Protein AF-A0A8J4DTK4-F1 (afdb_monomer_lite)

Radius of gyration: 23.89 Å; chains: 1; bounding box: 75×40×82 Å

pLDDT: mean 81.64, std 23.95, range [25.62, 98.38]

Structure (mmCIF, N/CA/C/O backbone):
data_AF-A0A8J4DTK4-F1
#
_entry.id   AF-A0A8J4DTK4-F1
#
loop_
_atom_site.group_PDB
_atom_site.id
_atom_site.type_symbol
_atom_site.label_atom_id
_atom_site.label_alt_id
_atom_site.label_comp_id
_atom_site.label_asym_id
_atom_site.label_entity_id
_atom_site.label_seq_id
_atom_site.pdbx_PDB_ins_code
_atom_site.Cartn_x
_atom_site.Cartn_y
_atom_site.Cartn_z
_atom_site.occupancy
_atom_site.B_iso_or_equiv
_atom_site.auth_seq_id
_atom_site.auth_comp_id
_atom_site.auth_asym_id
_atom_site.auth_atom_id
_atom_site.pdbx_PDB_model_num
ATOM 1 N N . MET A 1 1 ? 15.261 1.510 53.220 1.00 35.78 1 MET A N 1
ATOM 2 C CA . MET A 1 1 ? 15.641 0.095 52.992 1.00 35.78 1 MET A CA 1
ATOM 3 C C . MET A 1 1 ? 14.837 -0.752 53.966 1.00 35.78 1 MET A C 1
ATOM 5 O O . MET A 1 1 ? 14.755 -0.297 55.102 1.00 35.78 1 MET A O 1
ATOM 9 N N . PRO A 1 2 ? 14.199 -1.874 53.572 1.00 30.70 2 PRO A N 1
ATOM 10 C CA . PRO A 1 2 ? 14.591 -2.837 52.531 1.00 30.70 2 PRO A CA 1
ATOM 11 C C . PRO A 1 2 ? 13.554 -3.075 51.403 1.00 30.70 2 PRO A C 1
ATOM 13 O O . PRO A 1 2 ? 12.411 -2.637 51.480 1.00 30.70 2 PRO A O 1
ATOM 16 N N . ASN A 1 3 ? 14.015 -3.773 50.356 1.00 31.83 3 ASN A N 1
ATOM 17 C CA . ASN A 1 3 ? 13.252 -4.388 49.257 1.00 31.83 3 ASN A CA 1
ATOM 18 C C . ASN A 1 3 ? 12.279 -5.475 49.750 1.00 31.83 3 ASN A C 1
ATOM 20 O O . ASN A 1 3 ? 12.594 -6.172 50.717 1.00 31.83 3 ASN A O 1
ATOM 24 N N . PRO A 1 4 ? 11.225 -5.756 48.962 1.00 32.12 4 PRO A N 1
ATOM 25 C CA . PRO A 1 4 ? 10.929 -7.142 48.624 1.00 32.12 4 PRO A CA 1
ATOM 26 C C . PRO A 1 4 ? 10.816 -7.374 47.112 1.00 32.12 4 PRO A C 1
ATOM 28 O O . PRO A 1 4 ? 10.044 -6.757 46.382 1.00 32.12 4 PRO A O 1
ATOM 31 N N . SER A 1 5 ? 11.638 -8.325 46.701 1.00 33.09 5 SER A N 1
ATOM 32 C CA . SER A 1 5 ? 11.728 -9.032 45.437 1.00 33.09 5 SER A CA 1
ATOM 33 C C . SER A 1 5 ? 10.392 -9.653 45.025 1.00 33.09 5 SER A C 1
ATOM 35 O O . SER A 1 5 ?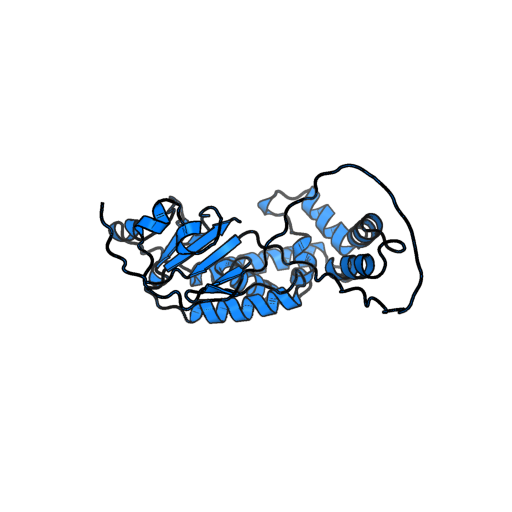 9.788 -10.404 45.787 1.00 33.09 5 SER A O 1
ATOM 37 N N . GLY A 1 6 ? 9.988 -9.412 43.782 1.00 25.62 6 GLY A N 1
ATOM 38 C CA . GLY A 1 6 ? 8.869 -10.086 43.131 1.00 25.62 6 GLY A CA 1
ATOM 39 C C . GLY A 1 6 ? 9.082 -10.076 41.626 1.00 25.62 6 GLY A C 1
ATOM 40 O O . GLY A 1 6 ? 8.605 -9.186 40.933 1.00 25.62 6 GLY A O 1
ATOM 41 N N . THR A 1 7 ? 9.869 -11.028 41.137 1.00 30.02 7 THR A N 1
ATOM 42 C CA . THR A 1 7 ? 10.144 -11.248 39.714 1.00 30.02 7 THR A CA 1
ATOM 43 C C . THR A 1 7 ? 8.938 -11.914 39.045 1.00 30.02 7 THR A C 1
ATOM 45 O O . THR A 1 7 ? 8.552 -12.997 39.487 1.00 30.02 7 THR A O 1
ATOM 48 N N . PRO A 1 8 ? 8.393 -11.388 37.935 1.00 27.25 8 PRO A N 1
ATOM 49 C CA . PRO A 1 8 ? 7.684 -12.203 36.965 1.00 27.25 8 PRO A CA 1
ATOM 50 C C . PRO A 1 8 ? 8.648 -12.616 35.847 1.00 27.25 8 PRO A C 1
ATOM 52 O O . PRO A 1 8 ? 9.291 -11.794 35.196 1.00 27.25 8 PRO A O 1
ATOM 55 N N . LEU A 1 9 ? 8.756 -13.930 35.665 1.00 26.03 9 LEU A N 1
ATOM 56 C CA . LEU A 1 9 ? 9.525 -14.619 34.635 1.00 26.03 9 LEU A CA 1
ATOM 57 C C . LEU A 1 9 ? 9.140 -14.127 33.229 1.00 26.03 9 LEU A C 1
ATOM 59 O O . LEU A 1 9 ? 8.007 -14.318 32.788 1.00 26.03 9 LEU A O 1
ATOM 63 N N . SER A 1 10 ? 10.097 -13.548 32.497 1.00 28.34 10 SER A N 1
ATOM 64 C CA . SER A 1 10 ? 9.950 -13.307 31.061 1.00 28.34 10 SER A CA 1
ATOM 65 C C . SER A 1 10 ? 9.976 -14.646 30.325 1.00 28.34 10 SER A C 1
ATOM 67 O O . SER A 1 10 ? 10.994 -15.343 30.343 1.00 28.34 10 SER A O 1
ATOM 69 N N . ARG A 1 11 ? 8.882 -15.003 29.649 1.00 31.00 11 ARG A N 1
ATOM 70 C CA . ARG A 1 11 ? 8.811 -16.196 28.796 1.00 31.00 11 ARG A CA 1
ATOM 71 C C . ARG A 1 11 ? 8.735 -15.854 27.312 1.00 31.00 11 ARG A C 1
ATOM 73 O O . ARG A 1 11 ? 7.973 -16.488 26.611 1.00 31.00 11 ARG A O 1
ATOM 80 N N . PHE A 1 12 ? 9.531 -14.910 26.818 1.00 30.89 12 PHE A N 1
ATOM 81 C CA . PHE A 1 12 ? 9.773 -14.776 25.376 1.00 30.89 12 PHE A CA 1
ATOM 82 C C . PHE A 1 12 ? 11.207 -14.313 25.139 1.00 30.89 12 PHE A C 1
ATOM 84 O O . PHE A 1 12 ? 11.503 -13.138 24.955 1.00 30.89 12 PHE A O 1
ATOM 91 N N . GLY A 1 13 ? 12.125 -15.276 25.196 1.00 26.33 13 GLY A N 1
ATOM 92 C CA . GLY A 1 13 ? 13.464 -15.116 24.658 1.00 26.33 13 GLY A CA 1
ATOM 93 C C . GLY A 1 13 ? 13.440 -15.389 23.160 1.00 26.33 13 GLY A C 1
ATOM 94 O O . GLY A 1 13 ? 13.388 -16.545 22.752 1.00 26.33 13 GLY A O 1
ATOM 95 N N . ARG A 1 14 ? 13.528 -14.337 22.346 1.00 26.36 14 ARG A N 1
ATOM 96 C CA . ARG A 1 14 ? 14.220 -14.381 21.053 1.00 26.36 14 ARG A CA 1
ATOM 97 C C . ARG A 1 14 ? 14.626 -12.967 20.656 1.00 26.36 14 ARG A C 1
ATOM 99 O O . ARG A 1 14 ? 13.820 -12.047 20.678 1.00 26.36 14 ARG A O 1
ATOM 106 N N . ARG A 1 15 ? 15.922 -12.821 20.378 1.00 25.88 15 ARG A N 1
ATOM 107 C CA . ARG A 1 15 ? 16.581 -11.568 20.014 1.00 25.88 15 ARG A CA 1
ATOM 108 C C . ARG A 1 15 ? 16.015 -11.064 18.688 1.00 25.88 15 ARG A C 1
ATOM 110 O O . ARG A 1 15 ? 16.022 -11.801 17.704 1.00 25.88 15 ARG A O 1
ATOM 117 N N . VAL A 1 16 ? 15.556 -9.817 18.692 1.00 27.92 16 VAL A N 1
ATOM 118 C CA . VAL A 1 16 ? 15.418 -8.992 17.491 1.00 27.92 16 VAL A CA 1
ATOM 119 C C . VAL A 1 16 ? 16.815 -8.853 16.884 1.00 27.92 16 VAL A C 1
ATOM 121 O O . VAL A 1 16 ? 17.787 -8.677 17.618 1.00 27.92 16 VAL A O 1
ATOM 124 N N . ALA A 1 17 ? 16.932 -9.011 15.566 1.00 28.92 17 ALA A N 1
ATOM 125 C CA . ALA A 1 17 ? 18.174 -8.725 14.865 1.00 28.92 17 ALA A CA 1
ATOM 126 C C . ALA A 1 17 ? 18.469 -7.225 15.004 1.00 28.92 17 ALA A C 1
ATOM 128 O O . ALA A 1 17 ? 17.704 -6.395 14.512 1.00 28.92 17 ALA A O 1
ATOM 129 N N . ASP A 1 18 ? 19.543 -6.904 15.721 1.00 29.47 18 ASP A N 1
ATOM 130 C CA . ASP A 1 18 ? 20.026 -5.543 15.917 1.00 29.47 18 ASP A CA 1
ATOM 131 C C . ASP A 1 18 ? 20.300 -4.875 14.562 1.00 29.47 18 ASP A C 1
ATOM 133 O O . ASP A 1 18 ? 21.092 -5.355 13.748 1.00 29.47 18 ASP A O 1
ATOM 137 N N . LEU A 1 19 ? 19.653 -3.732 14.340 1.00 31.44 19 LEU A N 1
ATOM 138 C CA . LEU A 1 19 ? 20.048 -2.766 13.323 1.00 31.44 19 LEU A CA 1
ATOM 139 C C . LEU A 1 19 ? 21.403 -2.181 13.748 1.00 31.44 19 LEU A C 1
ATOM 141 O O . LEU A 1 19 ? 21.487 -1.425 14.716 1.00 31.44 19 LEU A O 1
ATOM 145 N N . LEU A 1 20 ? 22.473 -2.570 13.054 1.00 36.22 20 LEU A N 1
ATOM 146 C CA . LEU A 1 20 ? 23.829 -2.101 13.343 1.00 36.22 20 LEU A CA 1
ATOM 147 C C . LEU A 1 20 ? 23.972 -0.580 13.110 1.00 36.22 20 LEU A C 1
ATOM 149 O O . LEU A 1 20 ? 23.477 -0.066 12.103 1.00 36.22 20 LEU A O 1
ATOM 153 N N . PRO A 1 21 ? 24.689 0.147 13.991 1.00 33.31 21 PRO A N 1
ATOM 154 C CA . PRO A 1 21 ? 24.994 1.561 13.807 1.00 33.31 21 PRO A CA 1
ATOM 155 C C . PRO A 1 21 ? 26.177 1.812 12.850 1.00 33.31 21 PRO A C 1
ATOM 157 O O . PRO A 1 21 ? 27.087 0.999 12.692 1.00 33.31 21 PRO A O 1
ATOM 160 N N . LEU A 1 22 ? 26.135 2.999 12.238 1.00 31.20 22 LEU A N 1
ATOM 161 C CA . LEU A 1 22 ? 27.079 3.605 11.287 1.00 31.20 22 LEU A CA 1
ATOM 162 C C . LEU A 1 22 ? 28.550 3.612 11.790 1.00 31.20 22 LEU A C 1
ATOM 164 O O . LEU A 1 22 ? 28.770 3.923 12.962 1.00 31.20 22 LEU A O 1
ATOM 168 N N . PRO A 1 23 ? 29.573 3.370 10.940 1.00 33.22 23 PRO A N 1
ATOM 169 C CA . PRO A 1 23 ? 30.965 3.333 11.389 1.00 33.22 23 PRO A CA 1
ATOM 170 C C . PRO A 1 23 ? 31.620 4.723 11.450 1.00 33.22 23 PRO A C 1
ATOM 172 O O . PRO A 1 23 ? 31.656 5.472 10.470 1.00 33.22 23 PRO A O 1
ATOM 175 N N . THR A 1 24 ? 32.232 5.025 12.593 1.00 30.41 24 THR A N 1
ATOM 176 C CA . THR A 1 24 ? 33.114 6.181 12.809 1.00 30.41 24 THR A CA 1
ATOM 177 C C . THR A 1 24 ? 34.565 5.809 12.450 1.00 30.41 24 THR A C 1
ATOM 179 O O . THR A 1 24 ? 35.118 4.858 12.996 1.00 30.41 24 THR A O 1
ATOM 182 N N . ARG A 1 25 ? 35.202 6.569 11.543 1.00 30.14 25 ARG A N 1
ATOM 183 C CA . ARG A 1 25 ? 36.674 6.624 11.315 1.00 30.14 25 ARG A CA 1
ATOM 184 C C . ARG A 1 25 ? 37.364 7.094 12.611 1.00 30.14 25 ARG A C 1
ATOM 186 O O . ARG A 1 25 ? 36.817 7.973 13.265 1.00 30.14 25 ARG A O 1
ATOM 193 N N . THR A 1 26 ? 38.526 6.626 13.086 1.00 30.98 26 THR A N 1
ATOM 194 C CA . THR A 1 26 ? 39.923 6.505 12.562 1.00 30.98 26 THR A CA 1
ATOM 195 C C . THR A 1 26 ? 40.798 6.013 13.767 1.00 30.98 26 THR A C 1
ATOM 197 O O . THR A 1 26 ? 40.234 5.972 14.860 1.00 30.98 26 THR A O 1
ATOM 200 N N . PRO A 1 27 ? 42.144 5.802 13.736 1.00 35.81 27 PRO A N 1
ATOM 201 C CA . PRO A 1 27 ? 43.119 5.507 12.678 1.00 35.81 27 PRO A CA 1
ATOM 202 C C . PRO A 1 27 ? 44.009 4.252 12.967 1.00 35.81 27 PRO A C 1
ATOM 204 O O . PRO A 1 27 ? 43.828 3.518 13.930 1.00 35.81 27 PRO A O 1
ATOM 207 N N . VAL A 1 28 ? 44.971 4.047 12.062 1.00 32.19 28 VAL A N 1
ATOM 208 C CA . VAL A 1 28 ? 45.947 2.958 11.846 1.00 32.19 28 VAL A CA 1
ATOM 209 C C . VAL A 1 28 ? 46.932 2.693 13.002 1.00 32.19 28 VAL A C 1
ATOM 211 O O . VAL A 1 28 ? 47.495 3.641 13.541 1.00 32.19 28 VAL A O 1
ATOM 214 N N . SER A 1 29 ? 47.261 1.414 13.254 1.00 28.53 29 SER A N 1
ATOM 215 C CA . SER A 1 29 ? 48.647 0.970 13.512 1.00 28.53 29 SER A CA 1
ATOM 216 C C . SER A 1 29 ? 48.849 -0.540 13.293 1.00 28.53 29 SER A C 1
ATOM 218 O O . SER A 1 29 ? 47.956 -1.345 13.532 1.00 28.53 29 SER A O 1
ATOM 220 N N . GLN A 1 30 ? 50.026 -0.874 12.763 1.00 31.97 30 GLN A N 1
ATOM 221 C CA . GLN A 1 30 ? 50.454 -2.130 12.133 1.00 31.97 30 GLN A CA 1
ATOM 222 C C . GLN A 1 30 ? 50.980 -3.177 13.131 1.00 31.97 30 GLN A C 1
ATOM 224 O O . GLN A 1 30 ? 51.592 -2.807 14.128 1.00 31.97 30 GLN A O 1
ATOM 229 N N . THR A 1 31 ? 50.889 -4.473 12.800 1.00 29.34 31 THR A N 1
ATOM 230 C CA . THR A 1 31 ? 52.043 -5.408 12.723 1.00 29.34 31 THR A CA 1
ATOM 231 C C . THR A 1 31 ? 51.627 -6.753 12.101 1.00 29.34 31 THR A C 1
ATOM 233 O O . THR A 1 31 ? 50.454 -7.107 12.092 1.00 29.34 31 THR A O 1
ATOM 236 N N . ALA A 1 32 ? 52.600 -7.427 11.486 1.00 30.95 32 ALA A N 1
ATOM 237 C CA . ALA A 1 32 ? 52.472 -8.465 10.461 1.00 30.95 32 ALA A CA 1
ATOM 238 C C . ALA A 1 32 ? 52.643 -9.918 10.969 1.00 30.95 32 ALA A C 1
ATOM 240 O O . ALA A 1 32 ? 53.030 -10.120 12.121 1.00 30.95 32 ALA A O 1
ATOM 241 N N . SER A 1 33 ? 52.538 -10.867 10.014 1.00 30.89 33 SER A N 1
ATOM 242 C CA . SER A 1 33 ? 52.887 -12.318 10.026 1.00 30.89 33 SER A CA 1
ATOM 243 C C . SER A 1 33 ? 51.689 -13.238 10.354 1.00 30.89 33 SER A C 1
ATOM 245 O O . SER A 1 33 ? 50.956 -12.938 11.283 1.00 30.89 33 SER A O 1
ATOM 247 N N . ASP A 1 34 ? 51.387 -14.371 9.708 1.00 28.41 34 ASP A N 1
ATOM 248 C CA . ASP A 1 34 ? 51.945 -15.133 8.581 1.00 28.41 34 ASP A CA 1
ATOM 249 C C . ASP A 1 34 ? 50.921 -16.243 8.183 1.00 28.41 34 ASP A C 1
ATOM 251 O O . ASP A 1 34 ? 50.117 -16.657 9.014 1.00 28.41 34 ASP A O 1
ATOM 255 N N . VAL A 1 35 ? 50.972 -16.677 6.918 1.00 31.94 35 VAL A N 1
ATOM 256 C CA . VAL A 1 35 ? 50.518 -17.926 6.240 1.00 31.94 35 VAL A CA 1
ATOM 257 C C . VAL A 1 35 ? 49.400 -18.834 6.821 1.00 31.94 35 VAL A C 1
ATOM 259 O O . VAL A 1 35 ? 49.538 -19.434 7.882 1.00 31.94 35 VAL A O 1
ATOM 262 N N . GLY A 1 36 ? 48.411 -19.158 5.961 1.00 26.14 36 GLY A N 1
ATOM 263 C CA . GLY A 1 36 ? 47.876 -20.530 5.842 1.00 26.14 36 GLY A CA 1
ATOM 264 C C . GLY A 1 36 ? 46.365 -20.700 5.605 1.00 26.14 36 GLY A C 1
ATOM 265 O O . GLY A 1 36 ? 45.587 -20.617 6.541 1.00 26.14 36 GLY A O 1
ATOM 266 N N . THR A 1 37 ? 45.997 -21.090 4.376 1.00 27.95 37 THR A N 1
ATOM 267 C CA . THR A 1 37 ? 44.879 -22.006 4.040 1.00 27.95 37 THR A CA 1
ATOM 268 C C . THR A 1 37 ? 43.450 -21.598 4.436 1.00 27.95 37 THR A C 1
ATOM 270 O O . THR A 1 37 ? 43.041 -21.729 5.581 1.00 27.95 37 THR A O 1
ATOM 273 N N . THR A 1 38 ? 42.617 -21.226 3.460 1.00 31.42 38 THR A N 1
ATOM 274 C CA . THR A 1 38 ? 41.540 -22.054 2.863 1.00 31.42 38 THR A CA 1
ATOM 275 C C . THR A 1 38 ? 40.738 -21.131 1.942 1.00 31.42 38 THR A C 1
ATOM 277 O O . THR A 1 38 ? 40.155 -20.154 2.401 1.00 31.42 38 THR A O 1
ATOM 280 N N . ASP A 1 39 ? 40.734 -21.422 0.642 1.00 32.50 39 ASP A N 1
ATOM 281 C CA . ASP A 1 39 ? 39.921 -20.736 -0.367 1.00 32.50 39 ASP A CA 1
ATOM 282 C C . ASP A 1 39 ? 38.445 -21.129 -0.162 1.00 32.50 39 ASP A C 1
ATOM 284 O O . ASP A 1 39 ? 37.894 -22.010 -0.828 1.00 32.50 39 ASP A O 1
ATOM 288 N N . SER A 1 40 ? 37.826 -20.543 0.866 1.00 32.50 40 SER A N 1
ATOM 289 C CA . SER A 1 40 ? 36.378 -20.510 1.017 1.00 32.50 40 SER A CA 1
ATOM 290 C C . SER A 1 40 ? 35.858 -19.587 -0.066 1.00 32.50 40 SER A C 1
ATOM 292 O O . SER A 1 40 ? 35.973 -18.369 0.031 1.00 32.50 40 SER A O 1
ATOM 294 N N . ARG A 1 41 ? 35.286 -20.189 -1.109 1.00 35.19 41 ARG A N 1
ATOM 295 C CA . ARG A 1 41 ? 34.393 -19.495 -2.030 1.00 35.19 41 ARG A CA 1
ATOM 296 C C . ARG A 1 41 ? 33.294 -18.843 -1.199 1.00 35.19 41 ARG A C 1
ATOM 298 O O . ARG A 1 41 ? 32.316 -19.504 -0.851 1.00 35.19 41 ARG A O 1
ATOM 305 N N . ASP A 1 42 ? 33.475 -17.564 -0.893 1.00 32.28 42 ASP A N 1
ATOM 306 C CA . ASP A 1 42 ? 32.396 -16.662 -0.535 1.00 32.28 42 ASP A CA 1
ATOM 307 C C . ASP A 1 42 ? 31.420 -16.705 -1.706 1.00 32.28 42 ASP A C 1
ATOM 309 O O . ASP A 1 42 ? 31.611 -16.083 -2.752 1.00 32.28 42 ASP A O 1
ATOM 313 N N . VAL A 1 43 ? 30.389 -17.534 -1.562 1.00 37.62 43 VAL A N 1
ATOM 314 C CA . VAL A 1 43 ? 29.171 -17.359 -2.334 1.00 37.62 43 VAL A CA 1
ATOM 315 C C . VAL A 1 43 ? 28.705 -15.962 -1.946 1.00 37.62 43 VAL A C 1
ATOM 317 O O . VAL A 1 43 ? 28.428 -15.759 -0.761 1.00 37.62 43 VAL A O 1
ATOM 320 N N . PRO A 1 44 ? 28.658 -14.986 -2.870 1.00 38.50 44 PRO A N 1
ATOM 321 C CA . PRO A 1 44 ? 28.115 -13.690 -2.528 1.00 38.50 44 PRO A CA 1
ATOM 322 C C . PRO A 1 44 ? 26.690 -13.948 -2.051 1.00 38.50 44 PRO A C 1
ATOM 324 O O . PRO A 1 44 ? 25.847 -14.435 -2.810 1.00 38.50 44 PRO A O 1
ATOM 327 N N . VAL A 1 45 ? 26.450 -13.702 -0.763 1.00 40.22 45 VAL A N 1
ATOM 328 C CA . VAL A 1 45 ? 25.100 -13.612 -0.227 1.00 40.22 45 VAL A CA 1
ATOM 329 C C . VAL A 1 45 ? 24.445 -12.546 -1.085 1.00 40.22 45 VAL A C 1
ATOM 331 O O . VAL A 1 45 ? 24.860 -11.390 -1.078 1.00 40.22 45 VAL A O 1
ATOM 334 N N . VAL A 1 46 ? 23.511 -12.969 -1.934 1.00 44.22 46 VAL A N 1
ATOM 335 C CA . VAL A 1 46 ? 22.702 -12.042 -2.711 1.00 44.22 46 VAL A CA 1
ATOM 336 C C . VAL A 1 46 ? 21.961 -11.224 -1.670 1.00 44.22 46 VAL A C 1
ATOM 338 O O . VAL A 1 46 ? 21.036 -11.742 -1.046 1.00 44.22 46 VAL A O 1
ATOM 341 N N . ASP A 1 47 ? 22.410 -9.990 -1.442 1.00 47.81 47 ASP A N 1
ATOM 342 C CA . ASP A 1 47 ? 21.689 -9.026 -0.625 1.00 47.81 47 ASP A CA 1
ATOM 343 C C . ASP A 1 47 ? 20.287 -8.919 -1.218 1.00 47.81 47 ASP A C 1
ATOM 345 O O . ASP A 1 47 ? 20.065 -8.406 -2.321 1.00 47.81 47 ASP A O 1
ATOM 349 N N . ILE A 1 48 ? 19.341 -9.531 -0.512 1.00 54.59 48 ILE A N 1
ATOM 350 C CA . ILE A 1 48 ? 17.930 -9.513 -0.853 1.00 54.59 48 ILE A CA 1
ATOM 351 C C . ILE A 1 48 ? 17.540 -8.037 -0.845 1.00 54.59 48 ILE A C 1
ATOM 353 O O . ILE A 1 48 ? 17.862 -7.326 0.104 1.00 54.59 48 ILE A O 1
ATOM 357 N N . ILE A 1 49 ? 16.887 -7.562 -1.908 1.00 64.75 49 ILE A N 1
ATOM 358 C CA . ILE A 1 49 ? 16.421 -6.174 -1.999 1.00 64.75 49 ILE A CA 1
ATOM 359 C C . ILE A 1 49 ? 15.495 -5.927 -0.805 1.00 64.75 49 ILE A C 1
ATOM 361 O O . ILE A 1 49 ? 14.342 -6.349 -0.847 1.00 64.75 49 ILE A O 1
ATOM 365 N N . THR A 1 50 ? 16.000 -5.297 0.257 1.00 76.12 50 THR A N 1
ATOM 366 C CA . THR A 1 50 ? 15.272 -5.105 1.514 1.00 76.12 50 THR A CA 1
ATOM 367 C C . THR A 1 50 ? 13.918 -4.454 1.236 1.00 76.12 50 THR A C 1
ATOM 369 O O . THR A 1 50 ? 13.865 -3.486 0.474 1.00 76.12 50 THR A O 1
ATOM 372 N N . PRO A 1 51 ? 12.818 -4.960 1.817 1.00 84.19 51 PRO A N 1
ATOM 373 C CA . PRO A 1 51 ? 11.503 -4.378 1.605 1.00 84.19 51 PRO A CA 1
ATOM 374 C C . PRO A 1 51 ? 11.458 -2.939 2.125 1.00 84.19 51 PRO A C 1
ATOM 376 O O . PRO A 1 51 ? 11.825 -2.656 3.268 1.00 84.19 51 PRO A O 1
ATOM 379 N N . THR A 1 52 ? 10.949 -2.022 1.309 1.00 86.94 52 THR A N 1
ATOM 380 C CA . THR A 1 52 ? 10.713 -0.645 1.740 1.00 86.94 52 THR A CA 1
ATOM 381 C C . THR A 1 52 ? 9.415 -0.581 2.548 1.00 86.94 52 THR A C 1
ATOM 383 O O . THR A 1 52 ? 8.324 -0.569 1.975 1.00 86.94 52 THR A O 1
ATOM 386 N N . ILE A 1 53 ? 9.525 -0.505 3.878 1.00 90.75 53 ILE A N 1
ATOM 387 C CA . ILE A 1 53 ? 8.384 -0.368 4.797 1.00 90.75 53 ILE A CA 1
ATOM 388 C C . ILE A 1 53 ? 8.302 1.085 5.274 1.00 90.75 53 ILE A C 1
ATOM 390 O O . ILE A 1 53 ? 9.153 1.535 6.036 1.00 90.75 53 ILE A O 1
ATOM 394 N N . ARG A 1 54 ? 7.283 1.830 4.830 1.00 92.81 54 ARG A N 1
ATOM 395 C CA . ARG A 1 54 ? 7.044 3.221 5.261 1.00 92.81 54 ARG A CA 1
ATOM 396 C C . ARG A 1 54 ? 5.888 3.316 6.235 1.00 92.81 54 ARG A C 1
ATOM 398 O O . ARG A 1 54 ? 5.927 4.115 7.166 1.00 92.81 54 ARG A O 1
ATOM 405 N N . THR A 1 55 ? 4.850 2.518 6.010 1.00 94.81 55 THR A N 1
ATOM 406 C CA . THR A 1 55 ? 3.677 2.459 6.873 1.00 94.81 55 THR A CA 1
ATOM 407 C C . THR A 1 55 ? 3.437 1.031 7.333 1.00 94.81 55 THR A C 1
ATOM 409 O O . THR A 1 55 ? 3.295 0.122 6.515 1.00 94.81 55 THR A O 1
ATOM 412 N N . MET A 1 56 ? 3.310 0.862 8.645 1.00 95.75 56 MET A N 1
ATOM 413 C CA . MET A 1 56 ? 2.970 -0.408 9.275 1.00 95.75 56 MET A CA 1
ATOM 414 C C . MET A 1 56 ? 1.580 -0.321 9.905 1.00 95.75 56 MET A C 1
ATOM 416 O O . MET A 1 56 ? 1.240 0.671 10.556 1.00 95.75 56 MET A O 1
ATOM 420 N N . VAL A 1 57 ? 0.772 -1.359 9.699 1.00 96.88 57 VAL A N 1
ATOM 421 C CA . VAL A 1 57 ? -0.482 -1.577 10.425 1.00 96.88 57 VAL A CA 1
ATOM 422 C C . VAL A 1 57 ? -0.208 -2.501 11.600 1.00 96.88 57 VAL A C 1
ATOM 424 O O . VAL A 1 57 ? 0.464 -3.507 11.447 1.00 96.88 57 VAL A O 1
ATOM 427 N N . ILE A 1 58 ? -0.727 -2.173 12.774 1.00 95.44 58 ILE A N 1
ATOM 428 C CA . ILE A 1 58 ? -0.518 -2.939 13.998 1.00 95.44 58 ILE A CA 1
ATOM 429 C C . ILE A 1 58 ? -1.872 -3.397 14.523 1.00 95.44 58 ILE A C 1
ATOM 431 O O . ILE A 1 58 ? -2.745 -2.564 14.785 1.00 95.44 58 ILE A O 1
ATOM 435 N N . ALA A 1 59 ? -2.037 -4.704 14.699 1.00 95.50 59 ALA A N 1
ATOM 436 C CA . ALA A 1 59 ? -3.080 -5.263 15.541 1.00 95.50 59 ALA A CA 1
ATOM 437 C C . ALA A 1 59 ? -2.636 -5.143 16.997 1.00 95.50 59 ALA A C 1
ATOM 439 O O . ALA A 1 59 ? -1.630 -5.704 17.414 1.00 95.50 59 ALA A O 1
ATOM 440 N N . VAL A 1 60 ? -3.362 -4.338 17.763 1.00 92.12 60 VAL A N 1
ATOM 441 C CA . VAL A 1 60 ? -3.014 -4.059 19.153 1.00 92.12 60 VAL A CA 1
ATOM 442 C C . VAL A 1 60 ? -3.523 -5.212 20.016 1.00 92.12 60 VAL A C 1
ATOM 444 O O . VAL A 1 60 ? -4.728 -5.472 19.946 1.00 92.12 60 VAL A O 1
ATOM 447 N N . PRO A 1 61 ? -2.678 -5.830 20.860 1.00 87.50 61 PRO A N 1
ATOM 448 C CA . PRO A 1 61 ? -3.119 -6.823 21.836 1.00 87.50 61 PRO A CA 1
ATOM 449 C C . PRO A 1 61 ? -4.191 -6.251 22.775 1.00 87.50 61 PRO A C 1
ATOM 451 O O . PRO A 1 61 ? -4.204 -5.048 23.077 1.00 87.50 61 PRO A O 1
ATOM 454 N N . ASP A 1 62 ? -5.109 -7.087 23.248 1.00 83.31 62 ASP A N 1
ATOM 455 C CA . ASP A 1 62 ? -6.225 -6.639 24.091 1.00 83.31 62 ASP A CA 1
ATOM 456 C C . ASP A 1 62 ? -5.756 -6.113 25.456 1.00 83.31 62 ASP A C 1
ATOM 458 O O . ASP A 1 62 ? -6.392 -5.232 26.041 1.00 83.31 62 ASP A O 1
ATOM 462 N N . GLU A 1 63 ? -4.592 -6.563 25.921 1.00 82.56 63 GLU A N 1
ATOM 463 C CA . GLU A 1 63 ? -3.988 -6.177 27.194 1.00 82.56 63 GLU A CA 1
ATOM 464 C C . GLU A 1 63 ? -3.460 -4.738 27.190 1.00 82.56 63 GLU A C 1
ATOM 466 O O . GLU A 1 63 ? -3.273 -4.145 28.254 1.00 82.56 63 GLU A O 1
ATOM 471 N N . VAL A 1 64 ? -3.214 -4.147 26.015 1.00 83.25 64 VAL A N 1
ATOM 472 C CA . VAL A 1 64 ? -2.627 -2.805 25.920 1.00 83.25 64 VAL A CA 1
ATOM 473 C C . VAL A 1 64 ? -3.700 -1.739 26.183 1.00 83.25 64 VAL A C 1
ATOM 475 O O . VAL A 1 64 ? -4.643 -1.605 25.397 1.00 83.25 64 VAL A O 1
ATOM 478 N N . PRO A 1 65 ? -3.591 -0.903 27.228 1.00 81.31 65 PRO A N 1
ATOM 479 C CA . PRO A 1 65 ? -4.601 0.114 27.509 1.00 81.31 65 PRO A CA 1
ATOM 480 C C . PRO A 1 65 ? -4.680 1.166 26.396 1.00 81.31 65 PRO A C 1
ATOM 482 O O . PRO A 1 65 ? -3.663 1.593 25.853 1.00 81.31 65 PRO A O 1
ATOM 485 N N . SER A 1 66 ? -5.886 1.643 26.073 1.00 76.88 66 SER A N 1
ATOM 486 C CA . SER A 1 66 ? -6.069 2.678 25.039 1.00 76.88 66 SER A CA 1
ATOM 487 C C . SER A 1 66 ? -5.335 3.987 25.367 1.00 76.88 66 SER A C 1
ATOM 489 O O . SER A 1 66 ? -4.838 4.648 24.457 1.00 76.88 66 SER A O 1
ATOM 491 N N . ASP A 1 67 ? -5.203 4.328 26.652 1.00 73.31 67 ASP A N 1
ATOM 492 C CA . ASP A 1 67 ? -4.488 5.531 27.101 1.00 73.31 67 ASP A CA 1
ATOM 493 C C . ASP A 1 67 ? -2.981 5.448 26.811 1.00 73.31 67 ASP A C 1
ATOM 495 O O . ASP A 1 67 ? -2.356 6.444 26.444 1.00 73.31 67 ASP A O 1
ATOM 499 N N . ALA A 1 68 ? -2.401 4.244 26.877 1.00 71.62 68 ALA A N 1
ATOM 500 C CA . ALA A 1 68 ? -0.990 4.021 26.565 1.00 71.62 68 ALA A CA 1
ATOM 501 C C . ALA A 1 68 ? -0.671 4.301 25.084 1.00 71.62 68 ALA A C 1
ATOM 503 O O . ALA A 1 68 ? 0.408 4.797 24.753 1.00 71.62 68 ALA A O 1
ATOM 504 N N . LEU A 1 69 ? -1.639 4.045 24.199 1.00 74.50 69 LEU A N 1
ATOM 505 C CA . LEU A 1 69 ? -1.528 4.291 22.760 1.00 74.50 69 LEU A CA 1
ATOM 506 C C . LEU A 1 69 ? -1.733 5.769 22.397 1.00 74.50 69 LEU A C 1
ATOM 508 O O . LEU A 1 69 ? -1.139 6.257 21.436 1.00 74.50 69 LEU A O 1
ATOM 512 N N . ALA A 1 70 ? -2.552 6.495 23.164 1.00 66.94 70 ALA A N 1
ATOM 513 C CA . ALA A 1 70 ? -2.806 7.919 22.946 1.00 66.94 70 ALA A CA 1
ATOM 514 C C . ALA A 1 70 ? -1.597 8.801 23.312 1.00 66.94 70 ALA A C 1
ATOM 516 O O . ALA A 1 70 ? -1.356 9.813 22.656 1.00 66.94 70 ALA A O 1
ATOM 517 N N . CYS A 1 71 ? -0.806 8.396 24.311 1.00 60.16 71 CYS A N 1
ATOM 518 C CA . CYS A 1 71 ? 0.366 9.136 24.794 1.00 60.16 71 CYS A CA 1
ATOM 519 C C . CYS A 1 71 ? 1.639 8.948 23.944 1.00 60.16 71 CYS A C 1
ATOM 521 O O . CYS A 1 71 ? 2.708 9.409 24.333 1.00 60.16 71 CYS A O 1
ATOM 523 N N . GLY A 1 72 ? 1.558 8.266 22.794 1.00 62.19 72 GLY A N 1
ATOM 524 C CA . GLY A 1 72 ? 2.709 8.061 21.906 1.00 62.19 72 GLY A CA 1
ATOM 525 C C . GLY A 1 72 ? 3.752 7.066 22.430 1.00 62.19 72 GLY A C 1
ATOM 526 O O . GLY A 1 72 ? 4.839 6.975 21.870 1.00 62.19 72 GLY A O 1
ATOM 527 N N . HIS A 1 73 ? 3.433 6.284 23.466 1.00 65.06 73 HIS A N 1
ATOM 528 C CA . HIS A 1 73 ? 4.315 5.254 24.028 1.00 65.06 73 HIS A CA 1
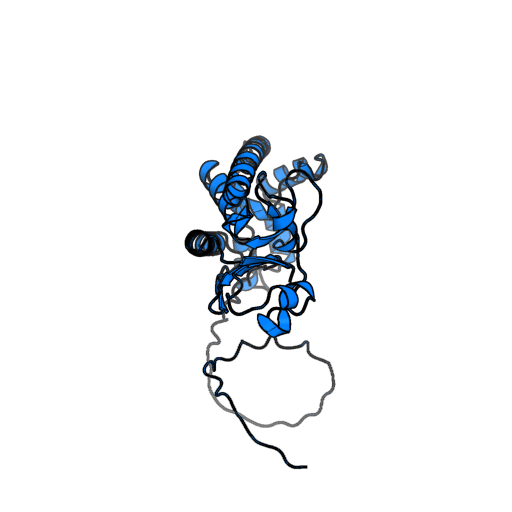ATOM 529 C C . HIS A 1 73 ? 4.229 3.921 23.268 1.00 65.06 73 HIS A C 1
ATOM 531 O O . HIS A 1 73 ? 4.209 2.854 23.879 1.00 65.06 73 HIS A O 1
ATOM 537 N N . LEU A 1 74 ? 4.169 3.970 21.935 1.00 72.75 74 LEU A N 1
ATOM 538 C CA . LEU A 1 74 ? 4.075 2.764 21.106 1.00 72.75 74 LEU A CA 1
ATOM 539 C C . LEU A 1 74 ? 5.299 1.865 21.299 1.00 72.75 74 LEU A C 1
ATOM 541 O O . LEU A 1 74 ? 5.145 0.666 21.498 1.00 72.75 74 LEU A O 1
ATOM 545 N N . ASP A 1 75 ? 6.485 2.464 21.372 1.00 73.75 75 ASP A N 1
ATOM 546 C CA . ASP A 1 75 ? 7.749 1.752 21.569 1.00 73.75 75 ASP A CA 1
ATOM 547 C C . ASP A 1 75 ? 7.756 0.913 22.861 1.00 73.75 75 ASP A C 1
ATOM 549 O O . ASP A 1 75 ? 8.105 -0.264 22.860 1.00 73.75 75 ASP A O 1
ATOM 553 N N . ARG A 1 76 ? 7.223 1.465 23.960 1.00 73.19 76 ARG A N 1
ATOM 554 C CA . ARG A 1 76 ? 7.171 0.778 25.261 1.00 73.19 76 ARG A CA 1
ATOM 555 C C . ARG A 1 76 ? 6.280 -0.468 25.254 1.00 73.19 76 ARG A C 1
ATOM 557 O O . ARG A 1 76 ? 6.549 -1.396 26.009 1.00 73.19 76 ARG A O 1
ATOM 564 N N . HIS A 1 77 ? 5.200 -0.459 24.475 1.00 73.56 77 HIS A N 1
ATOM 565 C CA . HIS A 1 77 ? 4.175 -1.508 24.525 1.00 73.56 77 HIS A CA 1
ATOM 566 C C . HIS A 1 77 ? 4.214 -2.468 23.340 1.00 73.56 77 HIS A C 1
ATOM 568 O O . HIS A 1 77 ? 3.733 -3.588 23.466 1.00 73.56 77 HIS A O 1
ATOM 574 N N . LEU A 1 78 ? 4.756 -2.033 22.205 1.00 74.44 78 LEU A N 1
ATOM 575 C CA . LEU A 1 78 ? 4.721 -2.771 20.945 1.00 74.44 78 LEU A CA 1
ATOM 576 C C . LEU A 1 78 ? 6.124 -3.009 20.372 1.00 74.44 78 LEU A C 1
ATOM 578 O O . LEU A 1 78 ? 6.230 -3.660 19.342 1.00 74.44 78 LEU A O 1
ATOM 582 N N . ALA A 1 79 ? 7.184 -2.490 21.011 1.00 79.88 79 ALA A N 1
ATOM 583 C CA . ALA A 1 79 ? 8.566 -2.548 20.519 1.00 79.88 79 ALA A CA 1
ATOM 584 C C . ALA A 1 79 ? 8.730 -2.007 19.083 1.00 79.88 79 ALA A C 1
ATOM 586 O O . ALA A 1 79 ? 9.625 -2.420 18.347 1.00 79.88 79 ALA A O 1
ATOM 587 N N . VAL A 1 80 ? 7.851 -1.081 18.676 1.00 80.31 80 VAL A N 1
ATOM 588 C CA . VAL A 1 80 ? 7.921 -0.399 17.383 1.00 80.31 80 VAL A CA 1
ATOM 589 C C . VAL A 1 80 ? 7.981 1.105 17.595 1.00 80.31 80 VAL A C 1
ATOM 591 O O . VAL A 1 80 ? 7.102 1.706 18.218 1.00 80.31 80 VAL A O 1
ATOM 594 N N . THR A 1 81 ? 9.010 1.723 17.022 1.00 83.19 81 THR A N 1
ATOM 595 C CA . THR A 1 81 ? 9.129 3.178 16.939 1.00 83.19 81 THR A CA 1
ATOM 596 C C . THR A 1 81 ? 8.414 3.676 15.687 1.00 83.19 81 THR A C 1
ATOM 598 O O . THR A 1 81 ? 8.623 3.158 14.596 1.00 83.19 81 THR A O 1
ATOM 601 N N . GLY A 1 82 ? 7.559 4.685 15.836 1.00 84.88 82 GLY A N 1
ATOM 602 C CA . GLY A 1 82 ? 6.870 5.302 14.710 1.00 84.88 82 GLY A CA 1
ATOM 603 C C . GLY A 1 82 ? 5.846 6.340 15.149 1.00 84.88 82 GLY A C 1
ATOM 604 O O . GLY A 1 82 ? 5.538 6.488 16.335 1.00 84.88 82 GLY A O 1
ATOM 605 N N . ARG A 1 83 ? 5.297 7.076 14.182 1.00 88.81 83 ARG A N 1
ATOM 606 C CA . ARG A 1 83 ? 4.277 8.103 14.430 1.00 88.81 83 ARG A CA 1
ATOM 607 C C . ARG A 1 83 ? 2.923 7.650 13.912 1.00 88.81 83 ARG A C 1
ATOM 609 O O . ARG A 1 83 ? 2.808 7.286 12.746 1.00 88.81 83 ARG A O 1
ATOM 616 N N . LEU A 1 84 ? 1.884 7.771 14.744 1.00 90.56 84 LEU A N 1
ATOM 617 C CA . LEU A 1 84 ? 0.498 7.547 14.322 1.00 90.56 84 LEU A CA 1
ATOM 618 C C . LEU A 1 84 ? 0.182 8.346 13.053 1.00 90.56 84 LEU A C 1
ATOM 620 O O . LEU A 1 84 ? 0.346 9.570 13.011 1.00 90.56 84 LEU A O 1
ATOM 624 N N . THR A 1 85 ? -0.299 7.643 12.032 1.00 92.38 85 THR A N 1
ATOM 625 C CA . THR A 1 85 ? -0.614 8.215 10.724 1.00 92.38 85 THR A CA 1
ATOM 626 C C . THR A 1 85 ? -2.067 7.921 10.368 1.00 92.38 85 THR A C 1
ATOM 628 O O . THR A 1 85 ? -2.508 6.783 10.520 1.00 92.38 85 THR A O 1
ATOM 631 N N . PRO A 1 86 ? -2.861 8.904 9.911 1.00 93.38 86 PRO A N 1
ATOM 632 C CA . PRO A 1 86 ? -4.215 8.626 9.461 1.00 93.38 86 PRO A CA 1
ATOM 633 C C . PRO A 1 86 ? -4.179 7.786 8.194 1.00 93.38 86 PRO A C 1
ATOM 635 O O . PRO A 1 86 ? -3.638 8.207 7.173 1.00 93.38 86 PRO A O 1
ATOM 638 N N . ARG A 1 87 ? -4.804 6.616 8.267 1.00 94.69 87 ARG A N 1
ATOM 639 C CA . ARG A 1 87 ? -4.865 5.654 7.169 1.00 94.69 87 ARG A CA 1
ATOM 640 C C . ARG A 1 87 ? -6.267 5.105 6.976 1.00 94.69 87 ARG A C 1
ATOM 642 O O . ARG A 1 87 ? -6.719 4.967 5.844 1.00 94.69 87 ARG A O 1
ATOM 649 N N . PHE A 1 88 ? -6.949 4.805 8.075 1.00 96.81 88 PHE A N 1
ATOM 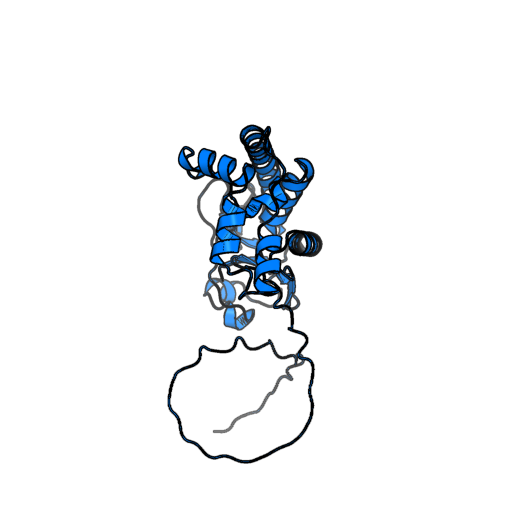650 C CA . PHE A 1 88 ? -8.236 4.136 8.033 1.00 96.81 88 PHE A CA 1
ATOM 651 C C . PHE A 1 88 ? -9.383 5.121 7.885 1.00 96.81 88 PHE A C 1
ATOM 653 O O . PHE A 1 88 ? -9.346 6.238 8.410 1.00 96.81 88 PHE A O 1
ATOM 660 N N . TRP A 1 89 ? -10.432 4.675 7.207 1.00 96.81 89 TRP A N 1
ATOM 661 C CA . TRP A 1 89 ? -11.719 5.350 7.212 1.00 96.81 89 TRP A CA 1
ATOM 662 C C . TRP A 1 89 ? -12.513 4.874 8.420 1.00 96.81 89 TRP A C 1
ATOM 664 O O . TRP A 1 89 ? -12.603 3.676 8.677 1.00 96.81 89 TRP A O 1
ATOM 674 N N . ALA A 1 90 ? -13.089 5.805 9.169 1.00 96.00 90 ALA A N 1
ATOM 675 C CA . ALA A 1 90 ? -14.102 5.464 10.149 1.00 96.00 90 ALA A CA 1
ATOM 676 C C . ALA A 1 90 ? -15.419 5.135 9.434 1.00 96.00 90 ALA A C 1
ATOM 678 O O . ALA A 1 90 ? -15.750 5.737 8.410 1.00 96.00 90 ALA A O 1
ATOM 679 N N . THR A 1 91 ? -16.187 4.209 10.005 1.00 94.62 91 THR A N 1
ATOM 680 C CA . THR A 1 91 ? -17.525 3.866 9.515 1.00 94.62 91 THR A CA 1
ATOM 681 C C . THR A 1 91 ? -18.416 5.117 9.444 1.00 94.62 91 THR A C 1
ATOM 683 O O . THR A 1 91 ? -18.458 5.883 10.408 1.00 94.62 91 THR A O 1
ATOM 686 N N . PRO A 1 92 ? -19.185 5.333 8.357 1.00 87.69 92 PRO A N 1
ATOM 687 C CA . PRO A 1 92 ? -20.071 6.497 8.233 1.00 87.69 92 PRO A CA 1
ATOM 688 C C . PRO A 1 92 ? -21.125 6.610 9.346 1.00 87.69 92 PRO A C 1
ATOM 690 O O . PRO A 1 92 ? -21.571 7.708 9.670 1.00 87.69 92 PRO A O 1
ATOM 693 N N . ALA A 1 93 ? -21.505 5.478 9.945 1.00 88.12 93 ALA A N 1
ATOM 694 C CA . ALA A 1 93 ? -22.437 5.376 11.067 1.00 88.12 93 ALA A CA 1
ATOM 695 C C . ALA A 1 93 ? -21.782 5.567 12.454 1.00 88.12 93 ALA A C 1
ATOM 697 O O . ALA A 1 93 ? -22.383 5.214 13.468 1.00 88.12 93 ALA A O 1
ATOM 698 N N . LEU A 1 94 ? -20.555 6.100 12.529 1.00 91.94 94 LEU A N 1
ATOM 699 C CA . LEU A 1 94 ? -19.859 6.319 13.798 1.00 91.94 94 LEU A CA 1
ATOM 700 C C . LEU A 1 94 ? -20.639 7.296 14.695 1.00 91.94 94 LEU A C 1
ATOM 702 O O . LEU A 1 94 ? -20.849 8.463 14.357 1.00 91.94 94 LEU A O 1
ATOM 706 N N . HIS A 1 95 ? -21.038 6.839 15.880 1.00 91.88 95 HIS A N 1
ATOM 707 C CA . HIS A 1 95 ? -21.696 7.696 16.862 1.00 91.88 95 HIS A CA 1
ATOM 708 C C . HIS A 1 95 ? -20.689 8.596 17.585 1.00 91.88 95 HIS A C 1
ATOM 710 O O . HIS A 1 95 ? -19.579 8.172 17.897 1.00 91.88 95 HIS A O 1
ATOM 716 N N . ARG A 1 96 ? -21.101 9.808 17.988 1.00 89.50 96 ARG A N 1
ATOM 717 C CA . ARG A 1 96 ? -20.223 10.777 18.683 1.00 89.50 96 ARG A CA 1
ATOM 718 C C . ARG A 1 96 ? -19.511 10.203 19.913 1.00 89.50 96 ARG A C 1
ATOM 720 O O . ARG A 1 96 ? -18.344 10.497 20.141 1.00 89.50 96 ARG A O 1
ATOM 727 N N . TRP A 1 97 ? -20.184 9.360 20.696 1.00 90.00 97 TRP A N 1
ATOM 728 C CA . TRP A 1 97 ? -19.587 8.728 21.879 1.00 90.00 97 TRP A CA 1
ATOM 729 C C . TRP A 1 97 ? -18.524 7.674 21.523 1.00 90.00 97 TRP A C 1
ATOM 731 O O . TRP A 1 97 ? -17.612 7.432 22.310 1.00 90.00 97 TRP A O 1
ATOM 741 N N . GLN A 1 98 ? -18.578 7.096 20.318 1.00 92.12 98 GLN A N 1
ATOM 742 C CA . GLN A 1 98 ? -17.570 6.163 19.809 1.00 92.12 98 GLN A CA 1
ATOM 743 C C . GLN A 1 98 ? -16.298 6.874 19.335 1.00 92.12 98 GLN A C 1
ATOM 745 O O . GLN A 1 98 ? -15.268 6.219 19.214 1.00 92.12 98 GLN A O 1
ATOM 750 N N . HIS A 1 99 ? -16.314 8.200 19.137 1.00 90.31 99 HIS A N 1
ATOM 751 C CA . HIS A 1 99 ? -15.124 8.953 18.715 1.00 90.31 99 HIS A CA 1
ATOM 752 C C . HIS A 1 99 ? -13.961 8.790 19.699 1.00 90.31 99 HIS A C 1
ATOM 754 O O . HIS A 1 99 ? -12.812 8.732 19.278 1.00 90.31 99 HIS A O 1
ATOM 760 N N . ARG A 1 100 ? -14.257 8.650 21.000 1.00 88.81 100 ARG A N 1
ATOM 761 C CA . ARG A 1 100 ? -13.248 8.417 22.048 1.00 88.81 100 ARG A CA 1
ATOM 762 C C . ARG A 1 100 ? -12.522 7.074 21.908 1.00 88.81 100 ARG A C 1
ATOM 764 O O . ARG A 1 100 ? -11.485 6.885 22.523 1.00 88.81 100 ARG A O 1
ATOM 771 N N . ARG A 1 101 ? -13.070 6.141 21.121 1.00 90.44 101 ARG A N 1
ATOM 772 C CA . ARG A 1 101 ? -12.467 4.830 20.835 1.00 90.44 101 ARG A CA 1
ATOM 773 C C . ARG A 1 101 ? -11.588 4.838 19.583 1.00 90.44 101 ARG A C 1
ATOM 775 O O . ARG A 1 101 ? -11.000 3.810 19.268 1.00 90.44 101 ARG A O 1
ATOM 782 N N . MET A 1 102 ? -11.548 5.952 18.855 1.00 93.06 102 MET A N 1
ATOM 783 C CA . MET A 1 102 ? -10.768 6.104 17.632 1.00 93.06 102 MET A CA 1
ATOM 784 C C . MET A 1 102 ? -9.447 6.799 17.946 1.00 93.06 102 MET A C 1
ATOM 786 O O . MET A 1 102 ? -9.397 7.729 18.749 1.00 93.06 102 MET A O 1
ATOM 790 N N . PHE A 1 103 ? -8.386 6.402 17.256 1.00 91.44 103 PHE A N 1
ATOM 791 C CA . PHE A 1 103 ? -7.065 7.003 17.395 1.00 91.44 103 PHE A CA 1
ATOM 792 C C . PHE A 1 103 ? -6.827 8.001 16.266 1.00 91.44 103 PHE A C 1
ATOM 794 O O . PHE A 1 103 ? -7.017 7.679 15.094 1.00 91.44 103 PHE A O 1
ATOM 801 N N . GLY A 1 104 ? -6.419 9.228 16.601 1.00 88.56 104 GLY A N 1
ATOM 802 C CA . GLY A 1 104 ? -6.072 10.253 15.610 1.00 88.56 104 GLY A CA 1
ATOM 803 C C . GLY A 1 104 ? -7.205 10.609 14.638 1.00 88.56 104 GLY A C 1
ATOM 804 O O . GLY A 1 104 ? -6.936 10.852 13.462 1.00 88.56 104 GLY A O 1
ATOM 805 N N . LEU A 1 105 ? -8.461 10.586 15.101 1.00 90.81 105 LEU A N 1
ATOM 806 C CA . LEU A 1 105 ? -9.637 10.901 14.288 1.00 90.81 105 LEU A CA 1
ATOM 807 C C . LEU A 1 105 ? -9.559 12.343 13.759 1.00 90.81 105 LEU A C 1
ATOM 809 O O . LEU A 1 105 ? -9.388 13.291 14.526 1.00 90.81 105 LEU A O 1
ATOM 813 N N . ARG A 1 106 ? -9.706 12.509 12.446 1.00 89.25 106 ARG A N 1
ATOM 814 C CA . ARG A 1 106 ? -9.676 13.792 11.740 1.00 89.25 106 ARG A CA 1
ATOM 815 C C . ARG A 1 106 ? -11.034 14.092 11.134 1.00 89.25 106 ARG A C 1
ATOM 817 O O . ARG A 1 106 ? -11.690 13.208 10.589 1.00 89.25 106 ARG A O 1
ATOM 824 N N . GLN A 1 107 ? -11.434 15.358 11.192 1.00 84.44 107 GLN A N 1
ATOM 825 C CA . GLN A 1 107 ? -12.641 15.820 10.514 1.00 84.44 107 GLN A CA 1
ATOM 826 C C . GLN A 1 107 ? -12.478 15.685 8.992 1.00 84.44 107 GLN A C 1
ATOM 828 O O . GLN A 1 107 ? -11.403 15.946 8.453 1.00 84.44 107 GLN A O 1
ATOM 833 N N . GLY A 1 108 ? -13.539 15.258 8.306 1.00 83.06 108 GLY A N 1
ATOM 834 C CA . GLY A 1 108 ? -13.541 15.060 6.857 1.00 83.06 108 GLY A CA 1
ATOM 835 C C . GLY A 1 108 ? -14.574 14.031 6.401 1.00 83.06 108 GLY A C 1
ATOM 836 O O . GLY A 1 108 ? -15.163 13.317 7.219 1.00 83.06 108 GLY A O 1
ATOM 837 N N . ARG A 1 109 ? -14.793 13.966 5.083 1.00 82.94 109 ARG A N 1
ATOM 838 C CA . ARG A 1 109 ? -15.588 12.927 4.415 1.00 82.94 109 ARG A CA 1
ATOM 839 C C . ARG A 1 109 ? -14.749 12.292 3.294 1.00 82.94 109 ARG A C 1
ATOM 841 O O . ARG A 1 109 ? -14.450 12.995 2.331 1.00 82.94 109 ARG A O 1
ATOM 848 N N . PRO A 1 110 ? -14.370 11.007 3.401 1.00 86.06 110 PRO A N 1
ATOM 849 C CA . PRO A 1 110 ? -14.558 10.130 4.561 1.00 86.06 110 PRO A CA 1
ATOM 850 C C . PRO A 1 110 ? -13.789 10.635 5.791 1.00 86.06 110 PRO A C 1
ATOM 852 O O . PRO A 1 110 ? -12.848 11.422 5.683 1.00 86.06 110 PRO A O 1
ATOM 855 N N . THR A 1 111 ? -14.229 10.228 6.980 1.00 92.81 111 THR A N 1
ATOM 856 C CA . THR A 1 111 ? -13.568 10.592 8.238 1.00 92.81 111 THR A CA 1
ATOM 857 C C . THR A 1 111 ? -12.338 9.708 8.417 1.00 92.81 111 THR A C 1
ATOM 859 O O . THR A 1 111 ? -12.465 8.491 8.519 1.00 92.81 111 THR A O 1
ATOM 862 N N . TYR A 1 112 ? -11.148 10.308 8.435 1.00 94.50 112 TYR A N 1
ATOM 863 C CA . TYR A 1 112 ? -9.884 9.575 8.543 1.00 94.50 112 TYR A CA 1
ATOM 864 C C . TYR A 1 112 ? -9.466 9.393 9.999 1.00 94.50 112 TYR A C 1
ATOM 866 O O . TYR A 1 112 ? -9.675 10.274 10.829 1.00 94.50 112 TYR A O 1
ATOM 874 N N . CYS A 1 113 ? -8.816 8.279 10.310 1.00 94.94 113 CYS A N 1
ATOM 875 C CA . CYS A 1 113 ? -8.234 8.010 11.618 1.00 94.94 113 CYS A CA 1
ATOM 876 C C . CYS A 1 113 ? -6.937 7.212 11.484 1.00 94.94 113 CYS A C 1
ATOM 878 O O . CYS A 1 113 ? -6.684 6.553 10.472 1.00 94.94 113 CYS A O 1
ATOM 880 N N . ALA A 1 114 ? -6.096 7.293 12.509 1.00 94.69 114 ALA A N 1
ATOM 881 C CA . ALA A 1 114 ? -4.923 6.440 12.625 1.00 94.69 114 ALA A CA 1
ATOM 882 C C . ALA A 1 114 ? -5.285 5.017 13.054 1.00 94.69 114 ALA A C 1
ATOM 884 O O . ALA A 1 114 ? -4.500 4.106 12.839 1.00 94.69 114 ALA A O 1
ATOM 885 N N . GLY A 1 115 ? -6.471 4.803 13.624 1.00 95.06 115 GLY A N 1
ATOM 886 C CA . GLY A 1 115 ? -6.901 3.475 14.030 1.00 95.06 115 GLY A CA 1
ATOM 887 C C . GLY A 1 115 ? -8.152 3.465 14.893 1.00 95.06 115 GLY A C 1
ATOM 888 O O . GLY A 1 115 ? -8.749 4.507 15.174 1.00 95.06 115 GLY A O 1
ATOM 889 N N . GLY A 1 116 ? -8.527 2.275 15.341 1.00 95.19 116 GLY A N 1
ATOM 890 C CA . GLY A 1 116 ? -9.683 2.020 16.191 1.00 95.19 116 GLY A CA 1
ATOM 891 C C . GLY A 1 116 ? -10.079 0.542 16.173 1.00 95.19 116 GLY A C 1
ATOM 892 O O . GLY A 1 116 ? -9.428 -0.262 15.505 1.00 95.19 116 GLY A O 1
ATOM 893 N N . PRO A 1 117 ? -11.139 0.163 16.906 1.00 95.88 117 PRO A N 1
ATOM 894 C CA . PRO A 1 117 ? -11.732 -1.166 16.812 1.00 95.88 117 PRO A CA 1
ATOM 895 C C . PRO A 1 117 ? -12.138 -1.494 15.373 1.00 95.88 117 PRO A C 1
ATOM 897 O O . PRO A 1 117 ? -12.785 -0.659 14.740 1.00 95.88 117 PRO A O 1
ATOM 900 N N . VAL A 1 118 ? -11.841 -2.703 14.889 1.00 96.50 118 VAL A N 1
ATOM 901 C CA . VAL A 1 118 ? -12.102 -3.148 13.505 1.00 96.50 118 VAL A CA 1
ATOM 902 C C . VAL A 1 118 ? -13.542 -2.861 13.077 1.00 96.50 118 VAL A C 1
ATOM 904 O O . VAL A 1 118 ? -13.761 -2.301 12.009 1.00 96.50 118 VAL A O 1
ATOM 907 N N . ARG A 1 119 ? -14.533 -3.120 13.942 1.00 96.31 119 ARG A N 1
ATOM 908 C CA . ARG A 1 119 ? -15.960 -2.870 13.645 1.00 96.31 119 ARG A CA 1
ATOM 909 C C . ARG A 1 119 ? -16.336 -1.398 13.442 1.00 96.31 119 ARG A C 1
ATOM 911 O O . ARG A 1 119 ? -17.459 -1.111 13.048 1.00 96.31 119 ARG A O 1
ATOM 918 N N . LEU A 1 120 ? -15.460 -0.468 13.820 1.00 96.56 120 LEU A N 1
ATOM 919 C CA . LEU A 1 120 ? -15.647 0.974 13.638 1.00 96.56 120 LEU A CA 1
ATOM 920 C C . LEU A 1 120 ? -14.854 1.506 12.435 1.00 96.56 120 LEU A C 1
ATOM 922 O O . LEU A 1 120 ? -14.975 2.689 12.110 1.00 96.56 120 LEU A O 1
ATOM 926 N N . LEU A 1 121 ? -14.069 0.655 11.769 1.00 97.06 121 LEU A N 1
ATOM 927 C CA . LEU A 1 121 ? -13.303 0.981 10.572 1.00 97.06 121 LEU A CA 1
ATOM 928 C C . LEU A 1 121 ? -14.043 0.493 9.325 1.00 97.06 121 LEU A C 1
ATOM 930 O O . LEU A 1 121 ? -14.546 -0.625 9.277 1.00 97.06 121 LEU A O 1
ATOM 934 N N . ASP A 1 122 ? -14.085 1.326 8.292 1.00 96.81 122 ASP A N 1
ATOM 935 C CA . ASP A 1 122 ? -14.675 0.988 6.998 1.00 96.81 122 ASP A CA 1
ATOM 936 C C . ASP A 1 122 ? -13.634 0.338 6.073 1.00 96.81 122 ASP A C 1
ATOM 938 O O . ASP A 1 122 ? -13.226 0.893 5.049 1.00 96.81 122 ASP A O 1
ATOM 942 N N . LEU A 1 123 ? -13.155 -0.850 6.460 1.00 96.62 123 LEU A N 1
ATOM 943 C CA . LEU A 1 123 ? -12.142 -1.579 5.687 1.00 96.62 123 LEU A CA 1
ATOM 944 C C . LEU A 1 123 ? -12.684 -2.007 4.313 1.00 96.62 123 LEU A C 1
ATOM 946 O O . LEU A 1 123 ? -11.964 -1.973 3.313 1.00 96.62 123 LEU A O 1
ATOM 950 N N . ALA A 1 124 ? -13.970 -2.359 4.246 1.00 96.38 124 ALA A N 1
ATOM 951 C CA . ALA A 1 124 ? -14.644 -2.732 3.007 1.00 96.38 124 ALA A CA 1
ATOM 952 C C . ALA A 1 124 ? -14.760 -1.542 2.040 1.00 96.38 124 ALA A C 1
ATOM 954 O O . ALA A 1 124 ? -14.406 -1.672 0.866 1.00 96.38 124 ALA A O 1
ATOM 955 N N . GLY A 1 125 ? -15.181 -0.370 2.526 1.00 96.19 125 GLY A N 1
ATOM 956 C CA . GLY A 1 125 ? -15.245 0.858 1.738 1.00 96.19 125 GLY A CA 1
ATOM 957 C C . GLY A 1 125 ? -13.873 1.303 1.240 1.00 96.19 125 GLY A C 1
ATOM 958 O O . GLY A 1 125 ? -13.742 1.680 0.073 1.00 96.19 125 GLY A O 1
ATOM 959 N N . MET A 1 126 ? -12.824 1.161 2.060 1.00 97.31 126 MET A N 1
ATOM 960 C CA . MET A 1 126 ? -11.440 1.405 1.634 1.00 97.31 126 MET A CA 1
ATOM 961 C C . MET A 1 126 ? -11.022 0.490 0.475 1.00 97.31 126 MET A C 1
ATOM 963 O O . MET A 1 126 ? -10.537 0.985 -0.546 1.00 97.31 126 MET A O 1
ATOM 967 N N . ARG A 1 127 ? -11.244 -0.830 0.596 1.00 97.56 127 ARG A N 1
ATOM 968 C CA . ARG A 1 127 ? -10.941 -1.812 -0.465 1.00 97.56 127 ARG A CA 1
ATOM 969 C C . ARG A 1 127 ? -11.707 -1.491 -1.747 1.00 97.56 127 ARG A C 1
ATOM 971 O O . ARG A 1 127 ? -11.118 -1.455 -2.827 1.00 97.56 127 ARG A O 1
ATOM 978 N N . HIS A 1 128 ? -13.004 -1.213 -1.627 1.00 97.50 128 HIS A N 1
ATOM 979 C CA . HIS A 1 128 ? -13.868 -0.898 -2.761 1.00 97.50 128 HIS A CA 1
ATOM 980 C C . HIS A 1 128 ? -13.428 0.384 -3.480 1.00 97.50 128 HIS A C 1
ATOM 982 O O . HIS A 1 128 ? -13.212 0.374 -4.692 1.00 97.50 128 HIS A O 1
ATOM 988 N N . SER A 1 129 ? -13.226 1.475 -2.737 1.00 96.50 129 SER A N 1
ATOM 989 C CA . SER A 1 129 ? -12.765 2.754 -3.286 1.00 96.50 129 SER A CA 1
ATOM 990 C C . SER A 1 129 ? -11.410 2.623 -3.987 1.00 96.50 129 SER A C 1
ATOM 992 O O . SER A 1 129 ? -11.215 3.137 -5.097 1.00 96.50 129 SER A O 1
ATOM 994 N N . ALA A 1 130 ? -10.479 1.880 -3.380 1.00 97.06 130 ALA A N 1
ATOM 995 C CA . ALA A 1 130 ? -9.178 1.612 -3.972 1.00 97.06 130 ALA A CA 1
ATOM 996 C C . ALA A 1 130 ? -9.291 0.788 -5.260 1.00 97.06 130 ALA A C 1
ATOM 998 O O . ALA A 1 130 ? -8.634 1.130 -6.241 1.00 97.06 130 ALA A O 1
ATOM 999 N N . ALA A 1 131 ? -10.156 -0.231 -5.304 1.00 97.69 131 ALA A N 1
ATOM 1000 C CA . ALA A 1 131 ? -10.409 -1.018 -6.511 1.00 97.69 131 ALA A CA 1
ATOM 1001 C C . ALA A 1 131 ? -10.992 -0.164 -7.651 1.00 97.69 131 ALA A C 1
ATOM 1003 O O . ALA A 1 131 ? -10.534 -0.255 -8.791 1.00 97.69 131 ALA A O 1
ATOM 1004 N N . VAL A 1 132 ? -11.973 0.696 -7.358 1.00 97.69 132 VAL A N 1
ATOM 1005 C CA . VAL A 1 132 ? -12.572 1.603 -8.354 1.00 97.69 132 VAL A CA 1
ATOM 1006 C C . VAL A 1 132 ? -11.520 2.570 -8.898 1.00 97.69 132 VAL A C 1
ATOM 1008 O O . VAL A 1 132 ? -11.327 2.667 -10.113 1.00 97.69 132 VAL A O 1
ATOM 1011 N N . SER A 1 133 ? -10.775 3.221 -8.003 1.00 95.50 133 SER A N 1
ATOM 1012 C CA . SER A 1 133 ? -9.711 4.164 -8.368 1.00 95.50 133 SER A CA 1
ATOM 1013 C C . SER A 1 133 ? -8.601 3.486 -9.176 1.00 95.50 133 SER A C 1
ATOM 1015 O O . SER A 1 133 ? -8.121 4.037 -10.168 1.00 95.50 133 SER A O 1
ATOM 1017 N N . ALA A 1 134 ? -8.229 2.259 -8.805 1.00 96.94 134 ALA A N 1
ATOM 1018 C CA . ALA A 1 134 ? -7.257 1.453 -9.532 1.00 96.94 134 ALA A CA 1
ATOM 1019 C C . ALA A 1 134 ? -7.746 1.093 -10.939 1.00 96.94 134 ALA A C 1
ATOM 1021 O O . ALA A 1 134 ? -6.963 1.110 -11.884 1.00 96.94 134 ALA A O 1
ATOM 1022 N N . GLY A 1 135 ? -9.043 0.825 -11.108 1.00 97.06 135 GLY A N 1
ATOM 1023 C CA . GLY A 1 135 ? -9.637 0.581 -12.418 1.00 97.06 135 GLY A CA 1
ATOM 1024 C C . GLY A 1 135 ? -9.484 1.770 -13.364 1.00 97.06 135 GLY A C 1
ATOM 1025 O O . GLY A 1 135 ? -9.042 1.589 -14.498 1.00 97.06 135 GLY A O 1
ATOM 1026 N N . LEU A 1 136 ? -9.788 2.977 -12.883 1.00 96.19 136 LEU A N 1
ATOM 1027 C CA . LEU A 1 136 ? -9.618 4.214 -13.653 1.00 96.19 136 LEU A CA 1
ATOM 1028 C C . LEU A 1 136 ? -8.140 4.491 -13.958 1.00 96.19 136 LEU A C 1
ATOM 1030 O O . LEU A 1 136 ? -7.784 4.847 -15.084 1.00 96.19 136 LEU A O 1
ATOM 1034 N N . ARG A 1 137 ? -7.261 4.290 -12.968 1.00 96.31 137 ARG A N 1
ATOM 1035 C CA . ARG A 1 137 ? -5.815 4.468 -13.140 1.00 96.31 137 ARG A CA 1
ATOM 1036 C C . ARG A 1 137 ? -5.237 3.488 -14.164 1.00 96.31 137 ARG A C 1
ATOM 1038 O O . ARG A 1 137 ? -4.456 3.912 -15.011 1.00 96.31 137 ARG A O 1
ATOM 1045 N N . HIS A 1 138 ? -5.652 2.220 -14.140 1.00 97.69 138 HIS A N 1
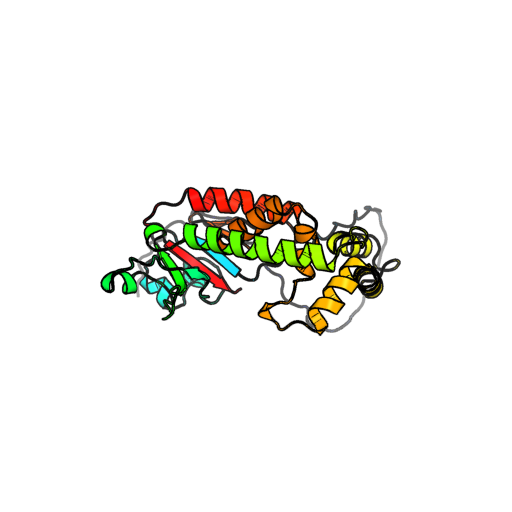ATOM 1046 C CA . HIS A 1 138 ? -5.209 1.210 -15.107 1.00 97.69 138 HIS A CA 1
ATOM 1047 C C . HIS A 1 138 ? -5.673 1.531 -16.527 1.00 97.69 138 HIS A C 1
ATOM 1049 O O . HIS A 1 138 ? -4.868 1.480 -17.448 1.00 97.69 138 HIS A O 1
ATOM 1055 N N . GLN A 1 139 ? -6.928 1.959 -16.709 1.00 97.19 139 GLN A N 1
ATOM 1056 C CA . GLN A 1 139 ? -7.426 2.397 -18.020 1.00 97.19 139 GLN A CA 1
ATOM 1057 C C . GLN A 1 139 ? -6.601 3.557 -18.590 1.00 97.19 139 GLN A C 1
ATOM 1059 O O . GLN A 1 139 ? -6.229 3.535 -19.765 1.00 97.19 139 GLN A O 1
ATOM 1064 N N . ARG A 1 140 ? -6.265 4.548 -17.753 1.00 96.62 140 ARG A N 1
ATOM 1065 C CA . ARG A 1 140 ? -5.385 5.656 -18.146 1.00 96.62 140 ARG A CA 1
ATOM 1066 C C . ARG A 1 140 ? -3.992 5.160 -18.518 1.00 96.62 140 ARG A C 1
ATOM 1068 O O . ARG A 1 140 ? -3.492 5.512 -19.581 1.00 96.62 140 ARG A O 1
ATOM 1075 N N . TRP A 1 141 ? -3.384 4.335 -17.669 1.00 97.81 141 TRP A N 1
ATOM 1076 C CA . TRP A 1 141 ? -2.073 3.747 -17.934 1.00 97.81 141 TRP A CA 1
ATOM 1077 C C . TRP A 1 141 ? -2.060 2.944 -19.244 1.00 97.81 141 TRP A C 1
ATOM 1079 O O . TRP A 1 141 ? -1.154 3.096 -20.060 1.00 97.81 141 TRP A O 1
ATOM 1089 N N . HIS A 1 142 ? -3.094 2.147 -19.499 1.00 97.44 142 HIS A N 1
ATOM 1090 C CA . HIS A 1 142 ? -3.227 1.382 -20.734 1.00 97.44 142 HIS A CA 1
ATOM 1091 C C . HIS A 1 142 ? -3.325 2.302 -21.959 1.00 97.44 142 HIS A C 1
ATOM 1093 O O . HIS A 1 142 ? -2.700 2.037 -22.982 1.00 97.44 142 HIS A O 1
ATOM 1099 N N . HIS A 1 143 ? -4.075 3.404 -21.860 1.00 97.31 143 HIS A N 1
ATOM 1100 C CA . HIS A 1 143 ? -4.172 4.388 -22.936 1.00 97.31 143 HIS A CA 1
ATOM 1101 C C . HIS A 1 143 ? -2.809 5.010 -23.273 1.00 97.31 143 HIS A C 1
ATOM 1103 O O . HIS A 1 143 ? -2.427 5.026 -24.440 1.00 97.31 143 HIS A O 1
ATOM 1109 N N . ILE A 1 144 ? -2.053 5.463 -22.267 1.00 97.06 144 ILE A N 1
ATOM 1110 C CA . ILE A 1 144 ? -0.776 6.162 -22.493 1.00 97.06 144 ILE A CA 1
ATOM 1111 C C . ILE A 1 144 ? 0.371 5.231 -22.911 1.00 97.06 144 ILE A C 1
ATOM 1113 O O . ILE A 1 144 ? 1.323 5.671 -23.545 1.00 97.06 144 ILE A O 1
ATOM 1117 N N . THR A 1 145 ? 0.304 3.946 -22.556 1.00 97.56 145 THR A N 1
ATOM 1118 C CA . THR A 1 145 ? 1.344 2.957 -22.885 1.00 97.56 145 THR A CA 1
ATOM 1119 C C . THR A 1 145 ? 1.001 2.131 -24.122 1.00 97.56 145 THR A C 1
ATOM 1121 O O . THR A 1 145 ? 1.789 1.268 -24.529 1.00 97.56 145 THR A O 1
ATOM 1124 N N . ARG A 1 146 ? -0.152 2.393 -24.749 1.00 96.75 146 ARG A N 1
ATOM 1125 C CA . ARG A 1 146 ? -0.596 1.709 -25.962 1.00 96.75 146 ARG A CA 1
ATOM 1126 C C . ARG A 1 146 ? 0.475 1.814 -27.051 1.00 96.75 146 ARG A C 1
ATOM 1128 O O . ARG A 1 146 ? 0.980 2.890 -27.339 1.00 96.75 146 ARG A O 1
ATOM 1135 N N . GLY A 1 147 ? 0.820 0.679 -27.658 1.00 96.25 147 GLY A N 1
ATOM 1136 C CA . GLY A 1 147 ? 1.844 0.605 -28.708 1.00 96.25 147 GLY A CA 1
ATOM 1137 C C . GLY A 1 147 ? 3.290 0.528 -28.202 1.00 96.25 147 GLY A C 1
ATOM 1138 O O . GLY A 1 147 ? 4.194 0.302 -28.999 1.00 96.25 147 GLY A O 1
ATOM 1139 N N . THR A 1 148 ? 3.534 0.641 -26.893 1.00 97.50 148 THR A N 1
ATOM 1140 C CA . THR A 1 148 ? 4.865 0.399 -26.315 1.00 97.50 148 THR A CA 1
ATOM 1141 C C . THR A 1 148 ? 5.059 -1.080 -25.980 1.00 97.50 148 THR A C 1
ATOM 1143 O O . THR A 1 148 ? 4.137 -1.746 -25.493 1.00 97.50 148 THR A O 1
ATOM 1146 N N . ARG A 1 149 ? 6.277 -1.602 -26.173 1.00 96.62 149 ARG A N 1
ATOM 1147 C CA . ARG A 1 149 ? 6.661 -2.932 -25.670 1.00 96.62 149 ARG A CA 1
ATOM 1148 C C . ARG A 1 149 ? 6.565 -2.966 -24.141 1.00 96.62 149 ARG A C 1
ATOM 1150 O O . ARG A 1 149 ? 6.804 -1.951 -23.487 1.00 96.62 149 ARG A O 1
ATOM 1157 N N . ALA A 1 150 ? 6.246 -4.134 -23.578 1.00 96.50 150 ALA A N 1
ATOM 1158 C CA . ALA A 1 150 ? 6.362 -4.357 -22.140 1.00 96.50 150 ALA A CA 1
ATOM 1159 C C . ALA A 1 150 ? 7.772 -4.009 -21.648 1.00 96.50 150 ALA A C 1
ATOM 1161 O O . ALA A 1 150 ? 8.771 -4.394 -22.261 1.00 96.50 150 ALA A O 1
ATOM 1162 N N . ALA A 1 151 ? 7.826 -3.243 -20.567 1.00 97.25 151 ALA A N 1
ATOM 1163 C CA . ALA A 1 151 ? 9.053 -2.870 -19.901 1.00 97.25 151 ALA A CA 1
ATOM 1164 C C . ALA A 1 151 ? 9.476 -3.960 -18.916 1.00 97.25 151 ALA A C 1
ATOM 1166 O O . ALA A 1 151 ? 8.664 -4.576 -18.226 1.00 97.25 151 ALA A O 1
ATOM 1167 N N . THR A 1 152 ? 10.778 -4.156 -18.842 1.00 96.44 152 THR A N 1
ATOM 1168 C CA . THR A 1 152 ? 11.467 -4.880 -17.790 1.00 96.44 152 THR A CA 1
ATOM 1169 C C . THR A 1 152 ? 11.285 -4.118 -16.461 1.00 96.44 152 THR A C 1
ATOM 1171 O O . THR A 1 152 ? 11.565 -2.914 -16.414 1.00 96.44 152 THR A O 1
ATOM 1174 N N . PRO A 1 153 ? 10.803 -4.775 -15.389 1.00 92.81 153 PRO A N 1
ATOM 1175 C CA . PRO A 1 153 ? 10.668 -4.171 -14.062 1.00 92.81 153 PRO A CA 1
ATOM 1176 C C . PRO A 1 153 ? 12.002 -3.723 -13.457 1.00 92.81 153 PRO A C 1
ATOM 1178 O O . PRO A 1 153 ? 13.045 -4.327 -13.722 1.00 92.81 153 PRO A O 1
ATOM 1181 N N . TRP A 1 154 ? 11.961 -2.704 -12.591 1.00 92.00 154 TRP A N 1
ATOM 1182 C CA . TRP A 1 154 ? 13.139 -2.186 -11.884 1.00 92.00 154 TRP A CA 1
ATOM 1183 C C . TRP A 1 154 ? 13.933 -3.262 -11.114 1.00 92.00 154 TRP A C 1
ATOM 1185 O O . TRP A 1 154 ? 15.159 -3.288 -11.267 1.00 92.00 154 TRP A O 1
ATOM 1195 N N . PRO A 1 155 ? 13.300 -4.218 -10.395 1.00 89.44 155 PRO A N 1
ATOM 1196 C CA . PRO A 1 155 ? 14.033 -5.271 -9.691 1.00 89.44 155 PRO A CA 1
ATOM 1197 C C . PRO A 1 155 ? 14.974 -6.098 -10.579 1.00 89.44 155 PRO A C 1
ATOM 1199 O O . PRO A 1 155 ? 16.024 -6.531 -10.117 1.00 89.44 155 PRO A O 1
ATOM 1202 N N . GLN A 1 156 ? 14.674 -6.270 -11.872 1.00 91.12 156 GLN A N 1
ATOM 1203 C CA . GLN A 1 156 ? 15.560 -7.002 -12.790 1.00 91.12 156 GLN A CA 1
ATOM 1204 C C . GLN A 1 156 ? 16.824 -6.211 -13.166 1.00 91.12 156 GLN A C 1
ATOM 1206 O O . GLN A 1 156 ? 17.836 -6.799 -13.550 1.00 91.12 156 GLN A O 1
ATOM 1211 N N . PHE A 1 157 ? 16.776 -4.879 -13.108 1.00 93.75 157 PHE A N 1
ATOM 1212 C CA . PHE A 1 157 ? 17.951 -4.023 -13.284 1.00 93.75 157 PHE A CA 1
ATOM 1213 C C . PHE A 1 157 ? 18.798 -3.997 -12.011 1.00 93.75 157 PHE A C 1
ATOM 1215 O O . PHE A 1 157 ? 20.017 -4.132 -12.100 1.00 93.75 157 PHE A O 1
ATOM 1222 N N . LEU A 1 158 ? 18.154 -3.913 -10.841 1.00 91.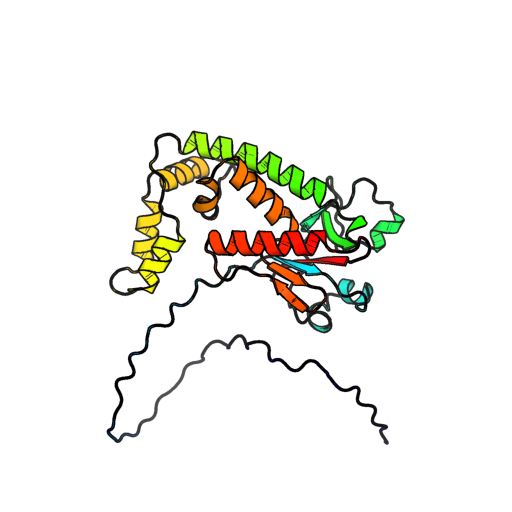50 158 LEU A N 1
ATOM 1223 C CA . LEU A 1 158 ? 18.831 -4.033 -9.548 1.00 91.50 158 LEU A CA 1
ATOM 1224 C C . LEU A 1 158 ? 19.522 -5.383 -9.389 1.00 91.50 158 LEU A C 1
ATOM 1226 O O . LEU A 1 158 ? 20.688 -5.422 -9.023 1.00 91.50 158 LEU A O 1
ATOM 1230 N N . HIS A 1 159 ? 18.847 -6.483 -9.721 1.00 90.00 159 HIS A N 1
ATOM 1231 C CA . HIS A 1 159 ? 19.439 -7.814 -9.630 1.00 90.00 159 HIS A CA 1
ATOM 1232 C C . HIS A 1 159 ? 20.733 -7.916 -10.449 1.00 90.00 159 HIS A C 1
ATOM 1234 O O . HIS A 1 159 ? 21.760 -8.331 -9.921 1.00 90.00 159 HIS A O 1
ATOM 1240 N N . ARG A 1 160 ? 20.719 -7.438 -11.703 1.00 93.94 160 ARG A N 1
ATOM 1241 C CA . ARG A 1 160 ? 21.920 -7.380 -12.554 1.00 93.94 160 ARG A CA 1
ATOM 1242 C C . ARG A 1 160 ? 23.029 -6.524 -11.946 1.00 93.94 160 ARG A C 1
ATOM 1244 O O . ARG A 1 160 ? 24.189 -6.909 -12.026 1.00 93.94 160 ARG A O 1
ATOM 1251 N N . HIS A 1 161 ? 22.672 -5.394 -11.336 1.00 93.81 161 HIS A N 1
ATOM 1252 C CA . HIS A 1 161 ? 23.631 -4.541 -10.641 1.00 93.81 161 HIS A CA 1
ATOM 1253 C C . HIS A 1 161 ? 24.258 -5.263 -9.445 1.00 93.81 161 HIS A C 1
ATOM 1255 O O . HIS A 1 161 ? 25.471 -5.237 -9.300 1.00 93.81 161 HIS A O 1
ATOM 1261 N N . HIS A 1 162 ? 23.462 -5.951 -8.628 1.00 90.81 162 HIS A N 1
ATOM 1262 C CA . HIS A 1 162 ? 23.965 -6.692 -7.471 1.00 90.81 162 HIS A CA 1
ATOM 1263 C C . HIS A 1 162 ? 24.812 -7.910 -7.858 1.00 90.81 162 HIS A C 1
ATOM 1265 O O . HIS A 1 162 ? 25.745 -8.244 -7.138 1.00 90.81 162 HIS A O 1
ATOM 1271 N N . THR A 1 163 ? 24.523 -8.562 -8.990 1.00 94.06 163 THR A N 1
ATOM 1272 C CA . THR A 1 163 ? 25.331 -9.692 -9.478 1.00 94.06 163 THR A CA 1
ATOM 1273 C C . THR A 1 163 ? 26.737 -9.264 -9.906 1.00 94.06 163 THR A C 1
ATOM 1275 O O . THR A 1 163 ? 27.692 -9.989 -9.649 1.00 94.06 163 THR A O 1
ATOM 1278 N N . ASP A 1 164 ? 26.879 -8.107 -10.559 1.00 93.69 164 ASP A N 1
ATOM 1279 C CA . ASP A 1 164 ? 28.183 -7.576 -10.977 1.00 93.69 164 ASP A CA 1
ATOM 1280 C C . ASP A 1 164 ? 28.174 -6.033 -10.959 1.00 93.69 164 ASP A C 1
ATOM 1282 O O . ASP A 1 164 ? 27.945 -5.388 -11.993 1.00 93.69 164 ASP A O 1
ATOM 1286 N N . PRO A 1 165 ? 28.418 -5.411 -9.788 1.00 94.88 165 PRO A N 1
ATOM 1287 C CA . PRO A 1 165 ? 28.332 -3.959 -9.636 1.00 94.88 165 PRO A CA 1
ATOM 1288 C C . PRO A 1 165 ? 29.359 -3.192 -10.470 1.00 94.88 165 PRO A C 1
ATOM 1290 O O . PRO A 1 165 ? 29.120 -2.038 -10.834 1.00 94.88 165 PRO A O 1
ATOM 1293 N N . HIS A 1 166 ? 30.501 -3.818 -10.768 1.00 95.56 166 HIS A N 1
ATOM 1294 C CA . HIS A 1 166 ? 31.580 -3.205 -11.535 1.00 95.56 166 HIS A CA 1
ATOM 1295 C C . HIS A 1 166 ? 31.250 -3.166 -13.027 1.00 95.56 166 HIS A C 1
ATOM 1297 O O . HIS A 1 166 ? 31.445 -2.135 -13.671 1.00 95.56 166 HIS A O 1
ATOM 1303 N N . ARG A 1 167 ? 30.713 -4.262 -13.577 1.00 95.50 167 ARG A N 1
ATOM 1304 C CA . ARG A 1 167 ? 30.324 -4.341 -14.992 1.00 95.50 167 ARG A CA 1
ATOM 1305 C C . ARG A 1 167 ? 28.974 -3.697 -15.276 1.00 95.50 167 ARG A C 1
ATOM 1307 O O . ARG A 1 167 ? 28.756 -3.207 -16.384 1.00 95.50 167 ARG A O 1
ATOM 1314 N N . TYR A 1 168 ? 28.073 -3.686 -14.296 1.00 97.00 168 TYR A N 1
ATOM 1315 C CA . TYR A 1 168 ? 26.758 -3.067 -14.408 1.00 97.00 168 TYR A CA 1
ATOM 1316 C C . TYR A 1 168 ? 26.484 -2.098 -13.247 1.00 97.00 168 TYR A C 1
ATOM 1318 O O . TYR A 1 168 ? 25.710 -2.401 -12.336 1.00 97.00 168 TYR A O 1
ATOM 1326 N N . PRO A 1 169 ? 27.104 -0.902 -13.253 1.00 96.56 169 PRO A N 1
ATOM 1327 C CA . PRO A 1 169 ? 26.917 0.082 -12.192 1.00 96.56 169 PRO A CA 1
ATOM 1328 C C . PRO A 1 169 ? 25.475 0.596 -12.086 1.00 96.56 169 PRO A C 1
ATOM 1330 O O . PRO A 1 169 ? 24.748 0.684 -13.077 1.00 96.56 169 PRO A O 1
ATOM 1333 N N . LEU A 1 170 ? 25.083 1.055 -10.892 1.00 95.31 170 LEU A N 1
ATOM 1334 C CA . LEU A 1 170 ? 23.711 1.495 -10.602 1.00 95.31 170 LEU A CA 1
ATOM 1335 C C . LEU A 1 170 ? 23.210 2.620 -11.526 1.00 95.31 170 LEU A C 1
ATOM 1337 O O . LEU A 1 170 ? 22.038 2.647 -11.898 1.00 95.31 170 LEU A O 1
ATOM 1341 N N . HIS A 1 171 ? 24.083 3.552 -11.917 1.00 97.06 171 HIS A N 1
ATOM 1342 C CA . HIS A 1 171 ? 23.708 4.635 -12.831 1.00 97.06 171 HIS A CA 1
ATOM 1343 C C . HIS A 1 171 ? 23.381 4.114 -14.242 1.00 97.06 171 HIS A C 1
ATOM 1345 O O . HIS A 1 171 ? 22.473 4.639 -14.884 1.00 97.06 171 HIS A O 1
ATOM 1351 N N . VAL A 1 172 ? 24.063 3.055 -14.699 1.00 97.81 172 VAL A N 1
ATOM 1352 C CA . VAL A 1 172 ? 23.760 2.369 -15.966 1.00 97.81 172 VAL A CA 1
ATOM 1353 C C . VAL A 1 172 ? 22.430 1.636 -15.846 1.00 97.81 172 VAL A C 1
ATOM 1355 O O . VAL A 1 172 ? 21.564 1.819 -16.695 1.00 97.81 172 VAL A O 1
ATOM 1358 N N . ALA A 1 173 ? 22.224 0.896 -14.752 1.00 97.12 173 ALA A N 1
ATOM 1359 C CA . ALA A 1 173 ? 20.965 0.211 -14.467 1.00 97.12 173 ALA A CA 1
ATOM 1360 C C . ALA A 1 173 ? 19.766 1.176 -14.500 1.00 97.12 173 ALA A C 1
ATOM 1362 O O . ALA A 1 173 ? 18.763 0.910 -15.166 1.00 97.12 173 ALA A O 1
ATOM 1363 N N . ARG A 1 174 ? 19.891 2.334 -13.836 1.00 96.81 174 ARG A N 1
ATOM 1364 C CA . ARG A 1 174 ? 18.879 3.401 -13.849 1.00 96.81 174 ARG A CA 1
ATOM 1365 C C . ARG A 1 174 ? 18.638 3.931 -15.256 1.00 96.81 174 ARG A C 1
ATOM 1367 O O . ARG A 1 174 ? 17.490 3.999 -15.685 1.00 96.81 174 ARG A O 1
ATOM 1374 N N . ALA A 1 175 ? 19.697 4.274 -15.981 1.00 97.56 175 ALA A N 1
ATOM 1375 C CA . ALA A 1 175 ? 19.560 4.824 -17.321 1.00 97.56 175 ALA A CA 1
ATOM 1376 C C . ALA A 1 175 ? 18.927 3.812 -18.295 1.00 97.56 175 ALA A C 1
ATOM 1378 O O . ALA A 1 175 ? 18.080 4.184 -19.104 1.00 97.56 175 ALA A O 1
ATOM 1379 N N . ASP A 1 176 ? 19.270 2.527 -18.201 1.00 98.06 176 ASP A N 1
ATOM 1380 C CA . ASP A 1 176 ? 18.650 1.475 -19.011 1.00 98.06 176 ASP A CA 1
ATOM 1381 C C . ASP A 1 176 ? 17.162 1.307 -18.687 1.00 98.06 176 ASP A C 1
ATOM 1383 O O . ASP A 1 176 ? 16.347 1.196 -19.605 1.00 98.06 176 ASP A O 1
ATOM 1387 N N . PHE A 1 177 ? 16.795 1.338 -17.402 1.00 97.44 177 PHE A N 1
ATOM 1388 C CA . PHE A 1 177 ? 15.398 1.292 -16.976 1.00 97.44 177 PHE A CA 1
ATOM 1389 C C . PHE A 1 177 ? 14.598 2.487 -17.511 1.00 97.44 177 PHE A C 1
ATOM 1391 O O . PHE A 1 177 ? 13.504 2.309 -18.049 1.00 97.44 177 PHE A O 1
ATOM 1398 N N . GLU A 1 178 ? 15.152 3.695 -17.401 1.00 96.81 178 GLU A N 1
ATOM 1399 C CA . GLU A 1 178 ? 14.500 4.941 -17.809 1.00 96.81 178 GLU A CA 1
ATOM 1400 C C . GLU A 1 178 ? 14.369 5.093 -19.328 1.00 96.81 178 GLU A C 1
ATOM 1402 O O . GLU A 1 178 ? 13.422 5.727 -19.791 1.00 96.81 178 GLU A O 1
ATOM 1407 N N . ARG A 1 179 ? 15.272 4.490 -20.113 1.00 97.75 179 ARG A N 1
ATOM 1408 C CA . ARG A 1 179 ? 15.234 4.524 -21.586 1.00 97.75 179 ARG A CA 1
ATOM 1409 C C . ARG A 1 179 ? 14.156 3.626 -22.200 1.00 97.75 179 ARG A C 1
ATOM 1411 O O . ARG A 1 179 ? 13.941 3.668 -23.411 1.00 97.75 179 ARG A O 1
ATOM 1418 N N . GLN A 1 180 ? 13.466 2.808 -21.408 1.00 98.38 180 GLN A N 1
ATOM 1419 C CA . GLN A 1 180 ? 12.424 1.926 -21.926 1.00 98.38 180 GLN A CA 1
ATOM 1420 C C . GLN A 1 180 ? 11.238 2.740 -22.480 1.00 98.38 180 GLN A C 1
ATOM 1422 O O . GLN A 1 180 ? 10.717 3.596 -21.764 1.00 98.38 180 GLN A O 1
ATOM 1427 N N . PRO A 1 181 ? 10.728 2.452 -23.698 1.00 98.31 181 PRO A N 1
ATOM 1428 C CA . PRO A 1 181 ? 9.663 3.248 -24.323 1.00 98.31 181 PRO A CA 1
ATOM 1429 C C . PRO A 1 181 ? 8.417 3.433 -23.450 1.00 98.31 181 PRO A C 1
ATOM 1431 O O . PRO A 1 181 ? 7.827 4.508 -23.412 1.00 98.31 181 PRO A O 1
ATOM 1434 N N . ARG A 1 182 ? 8.036 2.396 -22.699 1.00 97.81 182 ARG A N 1
ATOM 1435 C CA . ARG A 1 182 ? 6.895 2.440 -21.779 1.00 97.81 182 ARG A CA 1
ATOM 1436 C C . ARG A 1 182 ? 7.136 3.344 -20.567 1.00 97.81 182 ARG A C 1
ATOM 1438 O O . ARG A 1 182 ? 6.226 4.058 -20.158 1.00 97.81 182 ARG A O 1
ATOM 1445 N N . VAL A 1 183 ? 8.355 3.344 -20.026 1.00 98.06 183 VAL A N 1
ATOM 1446 C CA . VAL A 1 183 ? 8.757 4.233 -18.923 1.00 98.06 183 VAL A CA 1
ATOM 1447 C C . VAL A 1 183 ? 8.810 5.680 -19.411 1.00 98.06 183 VAL A C 1
ATOM 1449 O O . VAL A 1 183 ? 8.281 6.569 -18.747 1.00 98.06 183 VAL A O 1
ATOM 1452 N N . LEU A 1 184 ? 9.354 5.918 -20.607 1.00 98.00 184 LEU A N 1
ATOM 1453 C CA . LEU A 1 184 ? 9.344 7.237 -21.243 1.00 98.00 184 LEU A CA 1
ATOM 1454 C C . LEU A 1 184 ? 7.916 7.753 -21.472 1.00 98.00 184 LEU A C 1
ATOM 1456 O O . LEU A 1 184 ? 7.641 8.900 -21.133 1.00 98.00 184 LEU A O 1
ATOM 1460 N N . ALA A 1 185 ? 6.993 6.914 -21.954 1.00 97.94 185 ALA A N 1
ATOM 1461 C CA . ALA A 1 185 ? 5.586 7.289 -22.121 1.00 97.94 185 ALA A CA 1
ATOM 1462 C C . ALA A 1 185 ? 4.930 7.706 -20.790 1.00 97.94 185 ALA A C 1
ATOM 1464 O O . ALA A 1 185 ? 4.250 8.731 -20.726 1.00 97.94 185 ALA A O 1
ATOM 1465 N N . MET A 1 186 ? 5.188 6.967 -19.702 1.00 97.81 186 MET A N 1
ATOM 1466 C CA . MET A 1 186 ? 4.727 7.341 -18.357 1.00 97.81 186 MET A CA 1
ATOM 1467 C C . MET A 1 186 ? 5.334 8.669 -17.886 1.00 97.81 186 MET A C 1
ATOM 1469 O O . MET A 1 186 ? 4.616 9.513 -17.354 1.00 97.81 186 MET A O 1
ATOM 1473 N N . ARG A 1 187 ? 6.635 8.894 -18.115 1.00 97.12 187 ARG A N 1
ATOM 1474 C CA . ARG A 1 187 ? 7.314 10.153 -17.759 1.00 97.12 187 ARG A CA 1
ATOM 1475 C C . ARG A 1 187 ? 6.768 11.345 -18.543 1.00 97.12 187 ARG A C 1
ATOM 1477 O O . ARG A 1 187 ? 6.521 12.384 -17.942 1.00 97.12 187 ARG A O 1
ATOM 1484 N N . MET A 1 188 ? 6.540 11.190 -19.849 1.00 97.25 188 MET A N 1
ATOM 1485 C CA . MET A 1 188 ? 5.942 12.227 -20.697 1.00 97.25 188 MET A CA 1
ATOM 1486 C C . MET A 1 188 ? 4.532 12.589 -20.222 1.00 97.25 188 MET A C 1
ATOM 1488 O O . MET A 1 188 ? 4.227 13.768 -20.066 1.00 97.25 188 MET A O 1
ATOM 1492 N N . HIS A 1 189 ? 3.699 11.589 -19.910 1.00 96.69 189 HIS A N 1
ATOM 1493 C CA . HIS A 1 189 ? 2.377 11.811 -19.313 1.00 96.69 189 HIS A CA 1
ATOM 1494 C C . HIS A 1 189 ? 2.470 12.555 -17.973 1.00 96.69 189 HIS A C 1
ATOM 1496 O O . HIS A 1 189 ? 1.749 13.527 -17.748 1.00 96.69 189 HIS A O 1
ATOM 1502 N N . ASN A 1 190 ? 3.374 12.131 -17.086 1.00 96.69 190 ASN A N 1
ATOM 1503 C CA . ASN A 1 190 ? 3.544 12.745 -15.768 1.00 96.69 190 ASN A CA 1
ATOM 1504 C C . ASN A 1 190 ? 4.048 14.192 -15.838 1.00 96.69 190 ASN A C 1
ATOM 1506 O O . ASN A 1 190 ? 3.650 14.995 -14.998 1.00 96.69 190 ASN A O 1
ATOM 1510 N N . ALA A 1 191 ? 4.877 14.532 -16.832 1.00 96.50 191 ALA A N 1
ATOM 1511 C CA . ALA A 1 191 ? 5.428 15.875 -17.016 1.00 96.50 191 ALA A CA 1
ATOM 1512 C C . ALA A 1 191 ? 4.354 16.940 -17.297 1.00 96.50 191 ALA A C 1
ATOM 1514 O O . ALA A 1 191 ? 4.553 18.107 -16.972 1.00 96.50 191 ALA A O 1
ATOM 1515 N N . VAL A 1 192 ? 3.217 16.540 -17.873 1.00 95.62 192 VAL A N 1
ATOM 1516 C CA . VAL A 1 192 ? 2.092 17.438 -18.195 1.00 95.62 192 VAL A CA 1
ATOM 1517 C C . VAL A 1 192 ? 0.861 17.202 -17.315 1.00 95.62 192 VAL A C 1
ATOM 1519 O O . VAL A 1 192 ? -0.130 17.920 -17.428 1.00 95.62 192 VAL A O 1
ATOM 1522 N N . SER A 1 193 ? 0.903 16.198 -16.435 1.00 94.69 193 SER A N 1
ATOM 1523 C CA . SER A 1 193 ? -0.216 15.845 -15.561 1.00 94.69 193 SER A CA 1
ATOM 1524 C C . SER A 1 193 ? -0.095 16.500 -14.186 1.00 94.69 193 SER A C 1
ATOM 1526 O O . SER A 1 193 ? 0.985 16.478 -13.591 1.00 94.69 193 SER A O 1
ATOM 1528 N N . PRO A 1 194 ? -1.206 16.994 -13.605 1.00 93.25 194 PRO A N 1
ATOM 1529 C CA . PRO A 1 194 ? -1.211 17.419 -12.210 1.00 93.25 194 PRO A CA 1
ATOM 1530 C C . PRO A 1 194 ? -0.901 16.224 -11.289 1.00 93.25 194 PRO A C 1
ATOM 1532 O O . PRO A 1 194 ? -1.200 15.088 -11.669 1.00 93.25 194 PRO A O 1
ATOM 1535 N N . PRO A 1 195 ? -0.392 16.440 -10.060 1.00 89.12 195 PRO A N 1
ATOM 1536 C CA . PRO A 1 195 ? 0.029 15.358 -9.160 1.00 89.12 195 PRO A CA 1
ATOM 1537 C C . PRO A 1 195 ? -1.014 14.247 -8.957 1.00 89.12 195 PRO A C 1
ATOM 1539 O O . PRO A 1 195 ? -0.689 13.066 -9.018 1.00 89.12 195 PRO A O 1
ATOM 1542 N N . ALA A 1 196 ? -2.297 14.601 -8.815 1.00 85.50 196 ALA A N 1
ATOM 1543 C CA . ALA A 1 196 ? -3.389 13.630 -8.671 1.00 85.50 196 ALA A CA 1
ATOM 1544 C C . ALA A 1 196 ? -3.586 12.722 -9.904 1.00 85.50 196 ALA A C 1
ATOM 1546 O O . ALA A 1 196 ? -4.180 11.649 -9.810 1.00 85.50 196 ALA A O 1
ATOM 1547 N N . GLY A 1 197 ? -3.119 13.161 -11.075 1.00 87.75 197 GLY A N 1
ATOM 1548 C CA . GLY A 1 197 ? -3.217 12.439 -12.337 1.00 87.75 197 GLY A CA 1
ATOM 1549 C C . GLY A 1 197 ? -1.959 11.676 -12.744 1.00 87.75 197 GLY A C 1
ATOM 1550 O O . GLY A 1 197 ? -2.016 10.953 -13.747 1.00 87.75 197 GLY A O 1
ATOM 1551 N N . GLN A 1 198 ? -0.869 11.820 -11.986 1.00 93.56 198 GLN A N 1
ATOM 1552 C CA . GLN A 1 198 ? 0.393 11.141 -12.247 1.00 93.56 198 GLN A CA 1
ATOM 1553 C C . GLN A 1 198 ? 0.288 9.637 -11.962 1.00 93.56 198 GLN A C 1
ATOM 1555 O O . GLN A 1 198 ? -0.475 9.161 -11.106 1.00 93.56 198 GLN A O 1
ATOM 1560 N N . LEU A 1 199 ? 1.053 8.884 -12.742 1.00 94.44 199 LEU A N 1
ATOM 1561 C CA . LEU A 1 199 ? 1.213 7.445 -12.634 1.00 94.44 199 LEU A CA 1
ATOM 1562 C C . LEU A 1 199 ? 2.555 7.166 -11.979 1.00 94.44 199 LEU A C 1
ATOM 1564 O O . LEU A 1 199 ? 3.585 7.638 -12.453 1.00 94.44 199 LEU A O 1
ATOM 1568 N N . ASP A 1 200 ? 2.535 6.401 -10.900 1.00 92.06 200 ASP A N 1
ATOM 1569 C CA . ASP A 1 200 ? 3.763 6.029 -10.221 1.00 92.06 200 ASP A CA 1
ATOM 1570 C C . ASP A 1 200 ? 4.556 5.042 -11.089 1.00 92.06 200 ASP A C 1
ATOM 1572 O O . ASP A 1 200 ? 4.016 4.040 -11.564 1.00 92.06 200 ASP A O 1
ATOM 1576 N N . ILE A 1 201 ? 5.825 5.357 -11.339 1.00 93.19 201 ILE A N 1
ATOM 1577 C CA . ILE A 1 201 ? 6.721 4.506 -12.128 1.00 93.19 201 ILE A CA 1
ATOM 1578 C C . ILE A 1 201 ? 7.139 3.285 -11.305 1.00 93.19 201 ILE A C 1
ATOM 1580 O O . ILE A 1 201 ? 7.357 2.221 -11.882 1.00 93.19 201 ILE A O 1
ATOM 1584 N N . ASP A 1 202 ? 7.154 3.396 -9.976 1.00 88.56 202 ASP A N 1
ATOM 1585 C CA . ASP A 1 202 ? 7.449 2.275 -9.083 1.00 88.56 202 ASP A CA 1
ATOM 1586 C C . ASP A 1 202 ? 6.331 1.215 -9.141 1.00 88.56 202 ASP A C 1
ATOM 1588 O O . ASP A 1 202 ? 6.568 0.028 -8.929 1.00 88.56 202 ASP A O 1
ATOM 1592 N N . GLU A 1 203 ? 5.115 1.608 -9.546 1.00 91.56 203 GLU A N 1
ATOM 1593 C CA . GLU A 1 203 ? 4.001 0.690 -9.809 1.00 91.56 203 GLU A CA 1
ATOM 1594 C C . GLU A 1 203 ? 4.034 0.057 -11.210 1.00 91.56 203 GLU A C 1
ATOM 1596 O O . GLU A 1 203 ? 3.104 -0.667 -11.570 1.00 91.56 203 GLU A O 1
ATOM 1601 N N . LEU A 1 204 ? 5.067 0.293 -12.027 1.00 94.75 204 LEU A N 1
ATOM 1602 C CA . LEU A 1 204 ? 5.134 -0.228 -13.397 1.00 94.75 204 LEU A CA 1
ATOM 1603 C C . LEU A 1 204 ? 4.901 -1.742 -13.453 1.00 94.75 204 LEU A C 1
ATOM 1605 O O . LEU A 1 204 ? 4.150 -2.209 -14.305 1.00 94.75 204 LEU A O 1
ATOM 1609 N N . GLU A 1 205 ? 5.523 -2.508 -12.559 1.00 93.75 205 GLU A N 1
ATOM 1610 C CA . GLU A 1 205 ? 5.410 -3.968 -12.561 1.00 93.75 205 GLU A CA 1
ATOM 1611 C C . GLU A 1 205 ? 3.961 -4.431 -12.357 1.00 93.75 205 GLU A C 1
ATOM 1613 O O . GLU A 1 205 ? 3.456 -5.224 -13.151 1.00 93.75 205 GLU A O 1
ATOM 1618 N N . VAL A 1 206 ? 3.254 -3.862 -11.374 1.00 94.31 206 VAL A N 1
ATOM 1619 C CA . VAL A 1 206 ? 1.844 -4.193 -11.127 1.00 94.31 206 VAL A CA 1
ATOM 1620 C C . VAL A 1 206 ? 0.927 -3.629 -12.218 1.00 94.31 206 VAL A C 1
ATOM 1622 O O . VAL A 1 206 ? -0.030 -4.289 -12.617 1.00 94.31 206 VAL A O 1
ATOM 1625 N N . LEU A 1 207 ? 1.206 -2.442 -12.763 1.00 95.81 207 LEU A N 1
ATOM 1626 C CA . LEU A 1 207 ? 0.404 -1.846 -13.838 1.00 95.81 207 LEU A CA 1
ATOM 1627 C C . LEU A 1 207 ? 0.435 -2.699 -15.112 1.00 95.81 207 LEU A C 1
ATOM 1629 O O . LEU A 1 207 ? -0.573 -2.790 -15.810 1.00 95.81 207 LEU A O 1
ATOM 1633 N N . GLN A 1 208 ? 1.558 -3.375 -15.376 1.00 95.56 208 GLN A N 1
ATOM 1634 C CA . GLN A 1 208 ? 1.715 -4.304 -16.498 1.00 95.56 208 GLN A CA 1
ATOM 1635 C C . GLN A 1 208 ? 0.937 -5.613 -16.362 1.00 95.56 208 GLN A C 1
ATOM 1637 O O . GLN A 1 208 ? 0.856 -6.364 -17.337 1.00 95.56 208 GLN A O 1
ATOM 1642 N N . THR A 1 209 ? 0.352 -5.883 -15.196 1.00 94.06 209 THR A N 1
ATOM 1643 C CA . THR A 1 209 ? -0.584 -6.995 -15.018 1.00 94.06 209 THR A CA 1
ATOM 1644 C C . THR A 1 209 ? -1.949 -6.680 -15.649 1.00 94.06 209 THR A C 1
ATOM 1646 O O . THR A 1 209 ? -2.167 -5.638 -16.278 1.00 94.06 209 THR A O 1
ATOM 1649 N N . SER A 1 210 ? -2.908 -7.596 -15.503 1.00 94.56 210 SER A N 1
ATOM 1650 C CA . SER A 1 210 ? -4.275 -7.353 -15.960 1.00 94.56 210 SER A CA 1
ATOM 1651 C C . SER A 1 210 ? -4.957 -6.253 -15.139 1.00 94.56 210 SER A C 1
ATOM 1653 O O . SER A 1 210 ? -4.648 -6.030 -13.967 1.00 94.56 210 SER A O 1
ATOM 1655 N N . ALA A 1 211 ? -5.971 -5.609 -15.727 1.00 96.06 211 ALA A N 1
ATOM 1656 C CA . ALA A 1 211 ? -6.793 -4.632 -15.012 1.00 96.06 211 ALA A CA 1
ATOM 1657 C C . ALA A 1 211 ? -7.399 -5.217 -13.725 1.00 96.06 211 ALA A C 1
ATOM 1659 O O . ALA A 1 211 ? -7.543 -4.513 -12.729 1.00 96.06 211 ALA A O 1
ATOM 1660 N N . HIS A 1 212 ? -7.749 -6.506 -13.737 1.00 97.06 212 HIS A N 1
ATOM 1661 C CA . HIS A 1 212 ? -8.281 -7.199 -12.568 1.00 97.06 212 HIS A CA 1
ATOM 1662 C C . HIS A 1 212 ? -7.219 -7.370 -11.473 1.00 97.06 212 HIS A C 1
ATOM 1664 O O . HIS A 1 212 ? -7.476 -7.016 -10.324 1.00 97.06 212 HIS A O 1
ATOM 1670 N N . ALA A 1 213 ? -6.019 -7.832 -11.835 1.00 95.88 213 ALA A N 1
ATOM 1671 C CA . ALA A 1 213 ? -4.918 -8.018 -10.893 1.00 95.88 213 ALA A CA 1
ATOM 1672 C C . ALA A 1 213 ? -4.486 -6.690 -10.249 1.00 95.88 213 ALA A C 1
ATOM 1674 O O . ALA A 1 213 ? -4.374 -6.616 -9.027 1.00 95.88 213 ALA A O 1
ATOM 1675 N N . TYR A 1 214 ? -4.359 -5.610 -11.030 1.00 96.94 214 TYR A N 1
ATOM 1676 C CA . TYR A 1 214 ? -4.043 -4.284 -10.486 1.00 96.94 214 TYR A CA 1
ATOM 1677 C C . TYR A 1 214 ? -5.117 -3.779 -9.505 1.00 96.94 214 TYR A C 1
ATOM 1679 O O . TYR A 1 214 ? -4.790 -3.227 -8.453 1.00 96.94 214 TYR A O 1
ATOM 1687 N N . ARG A 1 215 ? -6.407 -4.004 -9.801 1.00 97.25 215 ARG A N 1
ATOM 1688 C CA . ARG A 1 215 ? -7.506 -3.649 -8.885 1.00 97.25 215 ARG A CA 1
ATOM 1689 C C . ARG A 1 215 ? -7.428 -4.418 -7.574 1.00 97.25 215 ARG A C 1
ATOM 1691 O O . ARG A 1 215 ? -7.563 -3.798 -6.523 1.00 97.25 215 ARG A O 1
ATOM 1698 N N . GLN A 1 216 ? -7.209 -5.731 -7.629 1.00 96.00 216 GLN A N 1
ATOM 1699 C CA . GLN A 1 216 ? -7.103 -6.553 -6.423 1.00 96.00 216 GLN A CA 1
ATOM 1700 C C . GLN A 1 216 ? -5.872 -6.194 -5.592 1.00 96.00 216 GLN A C 1
ATOM 1702 O O . GLN A 1 216 ? -6.000 -6.014 -4.383 1.00 96.00 216 GLN A O 1
ATOM 1707 N N . TYR A 1 217 ? -4.722 -5.978 -6.236 1.00 96.12 217 TYR A N 1
ATOM 1708 C CA . TYR A 1 217 ? -3.514 -5.491 -5.572 1.00 96.12 217 TYR A CA 1
ATOM 1709 C C . TYR A 1 217 ? -3.789 -4.190 -4.809 1.00 96.12 217 TYR A C 1
ATOM 1711 O O . TYR A 1 217 ? -3.581 -4.116 -3.600 1.00 96.12 217 TYR A O 1
ATOM 1719 N N . ARG A 1 218 ? -4.343 -3.175 -5.486 1.00 96.75 218 ARG A N 1
ATOM 1720 C CA . ARG A 1 218 ? -4.630 -1.874 -4.864 1.00 96.75 218 ARG A CA 1
ATOM 1721 C C . ARG A 1 218 ? -5.694 -1.966 -3.769 1.00 96.75 218 ARG A C 1
ATOM 1723 O O . ARG A 1 218 ? -5.582 -1.244 -2.782 1.00 96.75 218 ARG A O 1
ATOM 1730 N N . ALA A 1 219 ? -6.694 -2.834 -3.922 1.00 96.88 219 ALA A N 1
ATOM 1731 C CA . ALA A 1 219 ? -7.696 -3.085 -2.889 1.00 96.88 219 ALA A CA 1
ATOM 1732 C C . ALA A 1 219 ? -7.064 -3.682 -1.624 1.00 96.88 219 ALA A C 1
ATOM 1734 O O . ALA A 1 219 ? -7.302 -3.169 -0.534 1.00 96.88 219 ALA A O 1
ATOM 1735 N N . ALA A 1 220 ? -6.221 -4.708 -1.769 1.00 96.12 220 ALA A N 1
ATOM 1736 C CA . ALA A 1 220 ? -5.518 -5.335 -0.654 1.00 96.12 220 ALA A CA 1
ATOM 1737 C C . ALA A 1 220 ? -4.585 -4.336 0.053 1.00 96.12 220 ALA A C 1
ATOM 1739 O O . ALA A 1 220 ? -4.723 -4.101 1.256 1.00 96.12 220 ALA A O 1
ATOM 1740 N N . SER A 1 221 ? -3.718 -3.653 -0.705 1.00 95.38 221 SER A N 1
ATOM 1741 C CA . SER A 1 221 ? -2.748 -2.699 -0.149 1.00 95.38 221 SER A CA 1
ATOM 1742 C C . SER A 1 221 ? -3.396 -1.497 0.541 1.00 95.38 221 SER A C 1
ATOM 1744 O O . SER A 1 221 ? -2.781 -0.891 1.421 1.00 95.38 221 SER A O 1
ATOM 1746 N N . ALA A 1 222 ? -4.628 -1.124 0.171 1.00 95.69 222 ALA A N 1
ATOM 1747 C CA . ALA A 1 222 ? -5.331 0.000 0.788 1.00 95.69 222 ALA A CA 1
ATOM 1748 C C . ALA A 1 222 ? -5.461 -0.174 2.305 1.00 95.69 222 ALA A C 1
ATOM 1750 O O . ALA A 1 222 ? -5.259 0.784 3.052 1.00 95.69 222 ALA A O 1
ATOM 1751 N N . VAL A 1 223 ? -5.721 -1.400 2.759 1.00 94.81 223 VAL A N 1
ATOM 1752 C CA . VAL A 1 223 ? -5.900 -1.691 4.181 1.00 94.81 223 VAL A CA 1
ATOM 1753 C C . VAL A 1 223 ? -4.591 -2.119 4.835 1.00 94.81 223 VAL A C 1
ATOM 1755 O O . VAL A 1 223 ? -4.275 -1.606 5.902 1.00 94.81 223 VAL A O 1
ATOM 1758 N N . THR A 1 224 ? -3.810 -2.991 4.195 1.00 95.94 224 THR A N 1
ATOM 1759 C CA . THR A 1 224 ? -2.661 -3.655 4.836 1.00 95.94 224 THR A CA 1
ATOM 1760 C C . THR A 1 224 ? -1.421 -2.772 4.991 1.00 95.94 224 THR A C 1
ATOM 1762 O O . THR A 1 224 ? -0.618 -3.032 5.874 1.00 95.94 224 THR A O 1
ATOM 1765 N N . ALA A 1 225 ? -1.271 -1.707 4.190 1.00 94.75 225 ALA A N 1
ATOM 1766 C CA . ALA A 1 225 ? -0.031 -0.917 4.121 1.00 94.75 225 ALA A CA 1
ATOM 1767 C C . ALA A 1 225 ? 1.171 -1.727 3.619 1.00 94.75 225 ALA A C 1
ATOM 1769 O O . ALA A 1 225 ? 0.988 -2.636 2.806 1.00 94.75 225 ALA A O 1
ATOM 1770 N N . ASP A 1 226 ? 2.383 -1.368 4.047 1.00 94.88 226 ASP A N 1
ATOM 1771 C CA . ASP A 1 226 ? 3.624 -2.018 3.614 1.00 94.88 226 ASP A CA 1
ATOM 1772 C C . ASP A 1 226 ? 3.977 -3.236 4.482 1.00 94.88 226 ASP A C 1
ATOM 1774 O O . ASP A 1 226 ? 4.644 -4.149 4.004 1.00 94.88 226 ASP A O 1
ATOM 1778 N N . ALA A 1 227 ? 3.512 -3.265 5.736 1.00 96.44 227 ALA A N 1
ATOM 1779 C CA . ALA A 1 227 ? 3.662 -4.391 6.654 1.00 96.44 227 ALA A CA 1
ATOM 1780 C C . ALA A 1 227 ? 2.531 -4.424 7.695 1.00 96.44 227 ALA A C 1
ATOM 1782 O O . ALA A 1 227 ? 1.944 -3.386 8.019 1.00 96.44 227 ALA A O 1
ATOM 1783 N N . VAL A 1 228 ? 2.283 -5.606 8.264 1.00 97.06 228 VAL A N 1
ATOM 1784 C CA . VAL A 1 228 ? 1.352 -5.819 9.378 1.00 97.06 228 VAL A CA 1
ATOM 1785 C C . VAL A 1 228 ? 2.091 -6.439 10.562 1.00 97.06 228 VAL A C 1
ATOM 1787 O O . VAL A 1 228 ? 2.716 -7.481 10.409 1.00 97.06 228 VAL A O 1
ATOM 1790 N N . LEU A 1 229 ? 1.991 -5.830 11.741 1.00 95.69 229 LEU A N 1
ATOM 1791 C CA . LEU A 1 229 ? 2.355 -6.454 13.011 1.00 95.69 229 LEU A CA 1
ATOM 1792 C C . LEU A 1 229 ? 1.096 -7.067 13.629 1.00 95.69 229 LEU A C 1
ATOM 1794 O O . LEU A 1 229 ? 0.100 -6.366 13.835 1.00 95.69 229 LEU A O 1
ATOM 1798 N N . THR A 1 230 ? 1.127 -8.367 13.883 1.00 95.56 230 THR A N 1
ATOM 1799 C CA . THR A 1 230 ? 0.027 -9.108 14.504 1.00 95.56 230 THR A CA 1
ATOM 1800 C C . THR A 1 230 ? -0.025 -8.871 16.017 1.00 95.56 230 THR A C 1
ATOM 1802 O O . THR A 1 230 ? 0.895 -8.308 16.613 1.00 95.56 230 THR A O 1
ATOM 1805 N N . ASP A 1 231 ? -1.120 -9.286 16.647 1.00 92.44 231 ASP A N 1
ATOM 1806 C CA . ASP A 1 231 ? -1.333 -9.174 18.091 1.00 92.44 231 ASP A CA 1
ATOM 1807 C C . ASP A 1 231 ? -0.394 -10.081 18.906 1.00 92.44 231 ASP A C 1
ATOM 1809 O O . ASP A 1 231 ? -0.013 -9.729 20.019 1.00 92.44 231 ASP A O 1
ATOM 1813 N N . ASP A 1 232 ? 0.061 -11.198 18.339 1.00 90.75 232 ASP A N 1
ATOM 1814 C CA . ASP A 1 232 ? 1.106 -12.049 18.925 1.00 90.75 232 ASP A CA 1
ATOM 1815 C C . ASP A 1 232 ? 2.542 -11.509 18.724 1.00 90.75 232 ASP A C 1
ATOM 1817 O O . ASP A 1 232 ? 3.513 -12.132 19.161 1.00 90.75 232 ASP A O 1
ATOM 1821 N N . GLY A 1 233 ? 2.692 -10.340 18.089 1.00 89.38 233 GLY A N 1
ATOM 1822 C CA . GLY A 1 233 ? 3.980 -9.694 17.828 1.00 89.38 233 GLY A CA 1
ATOM 1823 C C . GLY A 1 233 ? 4.720 -10.217 16.591 1.00 89.38 233 GLY A C 1
ATOM 1824 O O . GLY A 1 233 ? 5.860 -9.816 16.346 1.00 89.38 233 GLY A O 1
ATOM 1825 N N . THR A 1 234 ? 4.102 -11.087 15.789 1.00 93.00 234 THR A N 1
ATOM 1826 C CA . THR A 1 234 ? 4.657 -11.549 14.512 1.00 93.00 234 THR A CA 1
ATOM 1827 C C . THR A 1 234 ? 4.580 -10.453 13.440 1.00 93.00 234 THR A C 1
ATOM 1829 O O . THR A 1 234 ? 3.545 -9.835 13.198 1.00 93.00 234 THR A O 1
ATOM 1832 N N . SER A 1 235 ? 5.687 -10.210 12.735 1.00 93.31 235 SER A N 1
ATOM 1833 C CA . SER A 1 235 ? 5.706 -9.280 11.599 1.00 93.31 235 SER A CA 1
ATOM 1834 C C . SER A 1 235 ? 5.395 -10.009 10.292 1.00 93.31 235 SER A C 1
ATOM 1836 O O . SER A 1 235 ? 6.117 -10.921 9.884 1.00 93.31 235 SER A O 1
ATOM 1838 N N . ILE A 1 236 ? 4.326 -9.592 9.617 1.00 96.50 236 ILE A N 1
ATOM 1839 C CA . ILE A 1 236 ? 3.974 -9.991 8.256 1.00 96.50 236 ILE A CA 1
ATOM 1840 C C . ILE A 1 236 ? 4.427 -8.863 7.322 1.00 96.50 236 ILE A C 1
ATOM 1842 O O . ILE A 1 236 ? 3.776 -7.824 7.211 1.00 96.50 236 ILE A O 1
ATOM 1846 N N . ALA A 1 237 ? 5.543 -9.073 6.632 1.00 95.94 237 ALA A N 1
ATOM 1847 C CA . ALA A 1 237 ? 6.128 -8.130 5.681 1.00 95.94 237 ALA A CA 1
ATOM 1848 C C . ALA A 1 237 ? 6.572 -8.871 4.407 1.00 95.94 237 ALA A C 1
ATOM 1850 O O . ALA A 1 237 ? 6.775 -10.090 4.449 1.00 95.94 237 ALA A O 1
ATOM 1851 N N . PRO A 1 238 ? 6.704 -8.182 3.261 1.00 94.88 238 PRO A N 1
ATOM 1852 C CA . PRO A 1 238 ? 7.301 -8.792 2.080 1.00 94.88 238 PRO A CA 1
ATOM 1853 C C . PRO A 1 238 ? 8.782 -9.102 2.333 1.00 94.88 238 PRO A C 1
ATOM 1855 O O . PRO A 1 238 ? 9.460 -8.347 3.020 1.00 94.88 238 PRO A O 1
ATOM 1858 N N . ASN A 1 239 ? 9.299 -10.196 1.768 1.00 91.62 239 ASN A N 1
ATOM 1859 C CA . ASN A 1 239 ? 10.723 -10.544 1.902 1.00 91.62 239 ASN A CA 1
ATOM 1860 C C . ASN A 1 239 ? 11.632 -9.593 1.110 1.00 91.62 239 ASN A C 1
ATOM 1862 O O . ASN A 1 239 ? 12.793 -9.411 1.466 1.00 91.62 239 ASN A O 1
ATOM 1866 N N . SER A 1 240 ? 11.107 -9.007 0.032 1.00 88.62 240 SER A N 1
ATOM 1867 C CA . SER A 1 240 ? 11.801 -8.030 -0.796 1.00 88.62 240 SER A CA 1
ATOM 1868 C C . SER A 1 240 ? 10.830 -7.060 -1.464 1.00 88.62 240 SER A C 1
ATOM 1870 O O . SER A 1 240 ? 9.614 -7.260 -1.446 1.00 88.62 240 SER A O 1
ATOM 1872 N N . ASP A 1 241 ? 11.361 -6.032 -2.125 1.00 83.69 241 ASP A N 1
ATOM 1873 C CA . ASP A 1 241 ? 10.553 -5.116 -2.940 1.00 83.69 241 ASP A CA 1
ATOM 1874 C C . ASP A 1 241 ? 10.065 -5.709 -4.276 1.00 83.69 241 ASP A C 1
ATOM 1876 O O . ASP A 1 241 ? 9.377 -5.018 -5.032 1.00 83.69 241 ASP A O 1
ATOM 1880 N N . THR A 1 242 ? 10.358 -6.980 -4.575 1.00 87.62 242 THR A N 1
ATOM 1881 C CA . THR A 1 242 ? 9.817 -7.636 -5.773 1.00 87.62 242 THR A CA 1
ATOM 1882 C C . THR A 1 242 ? 8.293 -7.743 -5.713 1.00 87.62 242 THR A C 1
ATOM 1884 O O . THR A 1 242 ? 7.685 -7.930 -4.654 1.00 87.62 242 THR A O 1
ATOM 1887 N N . PHE A 1 243 ? 7.644 -7.669 -6.876 1.00 89.50 243 PHE A N 1
ATOM 1888 C CA . PHE A 1 243 ? 6.190 -7.780 -6.936 1.00 89.50 243 PHE A CA 1
ATOM 1889 C C . PHE A 1 243 ? 5.669 -9.133 -6.421 1.00 89.50 243 PHE A C 1
ATOM 1891 O O . PHE A 1 243 ? 4.634 -9.174 -5.759 1.00 89.50 243 PHE A O 1
ATOM 1898 N N . ALA A 1 244 ? 6.399 -10.228 -6.653 1.00 91.44 244 ALA A N 1
ATOM 1899 C CA . ALA A 1 244 ? 6.023 -11.560 -6.172 1.00 91.44 244 ALA A CA 1
ATOM 1900 C C . ALA A 1 244 ? 5.984 -11.645 -4.634 1.00 91.44 244 ALA A C 1
ATOM 1902 O O . ALA A 1 244 ? 5.014 -12.154 -4.061 1.00 91.44 244 ALA A O 1
ATOM 1903 N N . ASP A 1 245 ? 6.993 -11.091 -3.957 1.00 92.94 245 ASP A N 1
ATOM 1904 C CA . ASP A 1 245 ? 7.025 -11.053 -2.493 1.00 92.94 245 ASP A CA 1
ATOM 1905 C C . ASP A 1 245 ? 5.947 -10.126 -1.931 1.00 92.94 245 ASP A C 1
ATOM 1907 O O . ASP A 1 245 ? 5.287 -10.472 -0.950 1.00 92.94 245 ASP A O 1
ATOM 1911 N N . ARG A 1 246 ? 5.686 -8.991 -2.594 1.00 93.00 246 ARG A N 1
ATOM 1912 C CA . ARG A 1 246 ? 4.572 -8.096 -2.242 1.00 93.00 246 ARG A CA 1
ATOM 1913 C C . ARG A 1 246 ? 3.216 -8.790 -2.361 1.00 93.00 246 ARG A C 1
ATOM 1915 O O . ARG A 1 246 ? 2.388 -8.632 -1.471 1.00 93.00 246 ARG A O 1
ATOM 1922 N N . VAL A 1 247 ? 2.978 -9.584 -3.405 1.00 94.88 247 VAL A N 1
ATOM 1923 C CA . VAL A 1 247 ? 1.732 -10.361 -3.551 1.00 94.88 247 VAL A CA 1
ATOM 1924 C C . VAL A 1 247 ? 1.600 -11.410 -2.444 1.00 94.88 247 VAL A C 1
ATOM 1926 O O . VAL A 1 247 ? 0.531 -11.531 -1.846 1.00 94.88 247 VAL A O 1
ATOM 1929 N N . THR A 1 248 ? 2.687 -12.116 -2.119 1.00 96.44 248 THR A N 1
ATOM 1930 C CA . THR A 1 248 ? 2.707 -13.105 -1.026 1.00 96.44 248 THR A CA 1
ATOM 1931 C C . THR A 1 248 ? 2.387 -12.458 0.322 1.00 96.44 248 THR A C 1
ATOM 1933 O O . THR A 1 248 ? 1.579 -12.980 1.091 1.00 96.44 248 THR A O 1
ATOM 1936 N N . TYR A 1 249 ? 2.983 -11.295 0.591 1.00 97.00 249 TYR A N 1
ATOM 1937 C CA . TYR A 1 249 ? 2.670 -10.478 1.757 1.00 97.00 249 TYR A CA 1
ATOM 1938 C C . TYR A 1 249 ? 1.189 -10.087 1.794 1.00 97.00 249 TYR A C 1
ATOM 1940 O O . TYR A 1 249 ? 0.533 -10.314 2.807 1.00 97.00 249 TYR A O 1
ATOM 1948 N N . LEU A 1 250 ? 0.648 -9.544 0.698 1.00 97.00 250 LEU A N 1
ATOM 1949 C CA . LEU A 1 250 ? -0.738 -9.076 0.656 1.00 97.00 250 LEU A CA 1
ATOM 1950 C C . LEU A 1 250 ? -1.737 -10.199 0.924 1.00 97.00 250 LEU A C 1
ATOM 1952 O O . LEU A 1 250 ? -2.708 -9.959 1.632 1.00 97.00 250 LEU A O 1
ATOM 1956 N N . HIS A 1 251 ? -1.489 -11.407 0.413 1.00 96.62 251 HIS A N 1
ATOM 1957 C CA . HIS A 1 251 ? -2.324 -12.570 0.712 1.00 96.62 251 HIS A CA 1
ATOM 1958 C C . HIS A 1 251 ? -2.364 -12.841 2.220 1.00 96.62 251 HIS A C 1
ATOM 1960 O O . HIS A 1 251 ? -3.426 -12.791 2.831 1.00 96.62 251 HIS A O 1
ATOM 1966 N N . ARG A 1 252 ? -1.192 -13.019 2.844 1.00 97.81 252 ARG A N 1
ATOM 1967 C CA . ARG A 1 252 ? -1.081 -13.295 4.287 1.00 97.81 252 ARG A CA 1
ATOM 1968 C C . ARG A 1 252 ? -1.670 -12.175 5.144 1.00 97.81 252 ARG A C 1
ATOM 1970 O O . ARG A 1 252 ? -2.333 -12.439 6.139 1.00 97.81 252 ARG A O 1
ATOM 1977 N N . ALA A 1 253 ? -1.423 -10.924 4.764 1.00 97.75 253 ALA A N 1
ATOM 1978 C CA . ALA A 1 253 ? -1.891 -9.759 5.497 1.00 97.75 253 ALA A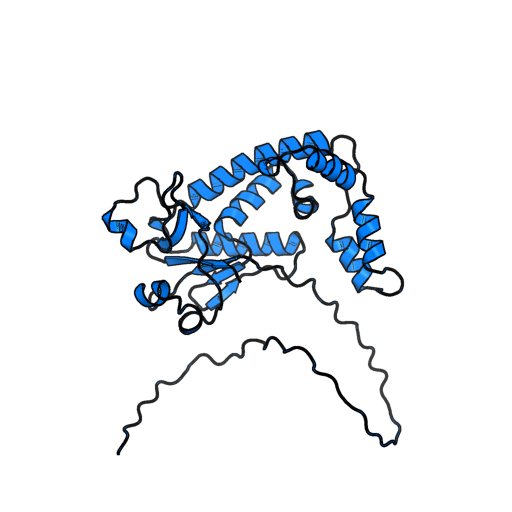 CA 1
ATOM 1979 C C . ALA A 1 253 ? -3.413 -9.588 5.396 1.00 97.75 253 ALA A C 1
ATOM 1981 O O . ALA A 1 253 ? -4.047 -9.241 6.388 1.00 97.75 253 ALA A O 1
ATOM 1982 N N . VAL A 1 254 ? -4.015 -9.836 4.227 1.00 97.19 254 VAL A N 1
ATOM 1983 C CA . VAL A 1 254 ? -5.477 -9.808 4.073 1.00 97.19 254 VAL A CA 1
ATOM 1984 C C . VAL A 1 254 ? -6.120 -10.931 4.878 1.00 97.19 254 VAL A C 1
ATOM 1986 O O . VAL A 1 254 ? -7.027 -10.633 5.650 1.00 97.19 254 VAL A O 1
ATOM 1989 N N . ASP A 1 255 ? -5.608 -12.161 4.769 1.00 97.31 255 ASP A N 1
ATOM 1990 C CA . ASP A 1 255 ? -6.114 -13.310 5.531 1.00 97.31 255 ASP A CA 1
ATOM 1991 C C . ASP A 1 255 ? -6.093 -13.027 7.037 1.00 97.31 255 ASP A C 1
ATOM 1993 O O . ASP A 1 255 ? -7.082 -13.241 7.739 1.00 97.31 255 ASP A O 1
ATOM 1997 N N . TYR A 1 256 ? -4.983 -12.472 7.531 1.00 97.62 256 TYR A N 1
ATOM 1998 C CA . TYR A 1 256 ? -4.858 -12.087 8.930 1.00 97.62 256 TYR A CA 1
ATOM 1999 C C . TYR A 1 256 ? -5.871 -11.004 9.322 1.00 97.62 256 TYR A C 1
ATOM 2001 O O . TYR A 1 256 ? -6.594 -11.171 10.303 1.00 97.62 256 TYR A O 1
ATOM 2009 N N . LEU A 1 257 ? -5.974 -9.912 8.556 1.00 96.12 257 LEU A N 1
ATOM 2010 C CA . LEU A 1 257 ? -6.895 -8.819 8.883 1.00 96.12 257 LEU A CA 1
ATOM 2011 C C . LEU A 1 257 ? -8.367 -9.246 8.840 1.00 96.12 257 LEU A C 1
ATOM 2013 O O . LEU A 1 257 ? -9.158 -8.746 9.638 1.00 96.12 257 LEU A O 1
ATOM 2017 N N . ASP A 1 258 ? -8.730 -10.158 7.940 1.00 95.88 258 ASP A N 1
ATOM 2018 C CA . ASP A 1 258 ? -10.090 -10.695 7.847 1.00 95.88 258 ASP A CA 1
ATOM 2019 C C . ASP A 1 258 ? -10.407 -11.692 8.980 1.00 95.88 258 ASP A C 1
ATOM 2021 O O . ASP A 1 258 ? -11.578 -11.920 9.284 1.00 95.88 258 ASP A O 1
ATOM 2025 N N . SER A 1 259 ? -9.386 -12.232 9.657 1.00 96.38 259 SER A N 1
ATOM 2026 C CA . SER A 1 259 ? -9.547 -13.089 10.840 1.00 96.38 259 SER A CA 1
ATOM 2027 C C . SER A 1 259 ? -9.788 -12.316 12.145 1.00 96.38 259 SER A C 1
ATOM 2029 O O . SER A 1 259 ? -10.228 -12.897 13.139 1.00 96.38 259 SER A O 1
ATOM 2031 N N . LEU A 1 260 ? -9.533 -11.001 12.155 1.00 95.69 260 LEU A N 1
ATOM 2032 C CA . LEU A 1 260 ? -9.615 -10.188 13.366 1.00 95.69 260 LEU A CA 1
ATOM 2033 C C . LEU A 1 260 ? -11.047 -10.040 13.880 1.00 95.69 260 LEU A C 1
ATOM 2035 O O . LEU A 1 260 ? -11.994 -9.750 13.145 1.00 95.69 260 LEU A O 1
ATOM 2039 N N . HIS A 1 261 ? -11.194 -10.118 15.200 1.00 93.38 261 HIS A N 1
ATOM 2040 C CA . HIS A 1 261 ? -12.456 -9.820 15.859 1.00 93.38 261 HIS A CA 1
ATOM 2041 C C . HIS A 1 261 ? -12.830 -8.339 15.722 1.00 93.38 261 HIS A C 1
ATOM 2043 O O . HIS A 1 261 ? -11.988 -7.445 15.781 1.00 93.38 261 HIS A O 1
ATOM 2049 N N . GLY A 1 262 ? -14.131 -8.043 15.642 1.00 92.56 262 GLY A N 1
ATOM 2050 C CA . GLY A 1 262 ? -14.618 -6.665 15.506 1.00 92.56 262 GLY A CA 1
ATOM 2051 C C . GLY A 1 262 ? -14.234 -5.732 16.667 1.00 92.56 262 GLY A C 1
ATOM 2052 O O . GLY A 1 262 ? -14.282 -4.508 16.520 1.00 92.56 262 GLY A O 1
ATOM 2053 N N . THR A 1 263 ? -13.880 -6.281 17.830 1.00 92.62 263 THR A N 1
ATOM 2054 C CA . THR A 1 263 ? -13.375 -5.529 18.987 1.00 92.62 263 THR A CA 1
ATOM 2055 C C . THR A 1 263 ? -11.870 -5.295 18.957 1.00 92.62 263 THR A C 1
ATOM 2057 O O . THR A 1 263 ? -11.443 -4.330 19.597 1.00 92.62 263 THR A O 1
ATOM 2060 N N . GLN A 1 264 ? -11.109 -6.096 18.197 1.00 94.75 264 GLN A N 1
ATOM 2061 C CA . GLN A 1 264 ? -9.666 -5.931 18.040 1.00 94.75 264 GLN A CA 1
ATOM 2062 C C . GLN A 1 264 ? -9.377 -4.524 17.538 1.00 94.75 264 GLN A C 1
ATOM 2064 O O . GLN A 1 264 ? -10.108 -3.988 16.700 1.00 94.75 264 GLN A O 1
ATOM 2069 N N . ARG A 1 265 ? -8.320 -3.902 18.050 1.00 94.62 265 ARG A N 1
ATOM 2070 C CA . ARG A 1 265 ? -7.929 -2.554 17.640 1.00 94.62 265 ARG A CA 1
ATOM 2071 C C . ARG A 1 265 ? -6.828 -2.631 16.595 1.00 94.62 265 ARG A C 1
ATOM 2073 O O . ARG A 1 265 ? -5.853 -3.350 16.775 1.00 94.62 265 ARG A O 1
ATOM 2080 N N . LEU A 1 266 ? -6.973 -1.836 15.542 1.00 96.06 266 LEU A N 1
ATOM 2081 C CA . LEU A 1 266 ? -5.924 -1.584 14.562 1.00 96.06 266 LEU A CA 1
ATOM 2082 C C . LEU A 1 266 ? -5.354 -0.183 14.751 1.00 96.06 266 LEU A C 1
ATOM 2084 O O . LEU A 1 266 ? -6.093 0.751 15.067 1.00 96.06 266 LEU A O 1
ATOM 2088 N N . LEU A 1 267 ? -4.058 -0.036 14.500 1.00 94.81 267 LEU A N 1
ATOM 2089 C CA . LEU A 1 267 ? -3.344 1.234 14.414 1.00 94.81 267 LEU A CA 1
ATOM 2090 C C . LEU A 1 267 ? -2.514 1.275 13.135 1.00 94.81 267 LEU A C 1
ATOM 2092 O O . LEU A 1 267 ? -2.037 0.251 12.671 1.00 94.81 267 LEU A O 1
ATOM 2096 N N . ALA A 1 268 ? -2.315 2.461 12.578 1.00 95.56 268 ALA A N 1
ATOM 2097 C CA . ALA A 1 268 ? -1.384 2.708 11.493 1.00 95.56 268 ALA A CA 1
ATOM 2098 C C . ALA A 1 268 ? -0.314 3.690 11.962 1.00 95.56 268 ALA A C 1
ATOM 2100 O O . ALA A 1 268 ? -0.617 4.741 12.541 1.00 95.56 268 ALA A O 1
ATOM 2101 N N . ILE A 1 269 ? 0.939 3.361 11.666 1.00 93.00 269 ILE A N 1
ATOM 2102 C CA . ILE A 1 269 ? 2.098 4.192 11.973 1.00 93.00 269 ILE A CA 1
ATOM 2103 C C . ILE A 1 269 ? 2.968 4.387 10.740 1.00 93.00 269 ILE A C 1
ATOM 2105 O O . ILE A 1 269 ? 3.027 3.518 9.875 1.00 93.00 269 ILE A O 1
ATOM 2109 N N . ASN A 1 270 ? 3.660 5.519 10.685 1.00 93.44 270 ASN A N 1
ATOM 2110 C CA . ASN A 1 270 ? 4.807 5.697 9.807 1.00 93.44 270 ASN A CA 1
ATOM 2111 C C . ASN A 1 270 ? 6.091 5.399 10.581 1.00 93.44 270 ASN A C 1
ATOM 2113 O O . ASN A 1 270 ? 6.205 5.842 11.731 1.00 93.44 270 ASN A O 1
ATOM 2117 N N . LEU A 1 271 ? 7.004 4.672 9.939 1.00 88.94 271 LEU A N 1
ATOM 2118 C CA . LEU A 1 271 ? 8.346 4.365 10.436 1.00 88.94 271 LEU A CA 1
ATOM 2119 C C . LEU A 1 271 ? 9.340 5.471 10.058 1.00 88.94 271 LEU A C 1
ATOM 2121 O O . LEU A 1 271 ? 9.143 6.098 8.988 1.00 88.94 271 LEU A O 1
#

Secondary structure (DSSP, 8-state):
------PPPP---------PPPPPP-----------------------------EEEEEE-TTS-HHHHHTT-HHHHHS---EE---EEBPTT--GGGGGGSBS-B-SSSPEESEEEGGGB-HHHHHHHHHHHHHHHHHHHHHHHTTPPPPPPHHHHHHHHHH-TTTS-HHHHHHHHHTSHHHHHHHHHHHHS-GGGPPPSTTHHHHTS-HHHHHHHHHHHHHH-SEEE-TTS-EE--SSSSHHHHHHHHHHHHHHHHHS-TT-EEEEEE-

Foldseek 3Di:
DDDDDDDDDDPDDDDDDDPDDDDDDDDDDDDDDDDDDDPDPPPPPLPFAAFDAFKEKEFAAPPDDPVCVQVQVCCVRQVDHFAQDWQWFFDPPDDPVCVSQFAQFDDDVRTTGQKGQQLRTPLVVLLVVQLVVLLVLLVVLCVLQPPFDQADALVVLVSVCSVPVPVRPPVNSVVVRCPGPSNVSLVVQQVPDDPVNHDDPNCSVQSPDDSNSSSNLRSLCSPRPQWYQYNVRDIQHFRHSDPVSSVVSSVVSSVRSVPDDSRTMMGMTTD

Sequence (271 aa):
MPNPSGTPLSRFGRRVADLLPLPTRTPVSQTASDVGTTDSRDVPVVDIITPTIRTMVIAVPDEVPSDALACGHLDRHLAVTGRLTPRFWATPALHRWQHRRMFGLRQGRPTYCAGGPVRLLDLAGMRHSAAVSAGLRHQRWHHITRGTRAATPWPQFLHRHHTDPHRYPLHVARADFERQPRVLAMRMHNAVSPPAGQLDIDELEVLQTSAHAYRQYRAASAVTADAVLTDDGTSIAPNSDTFADRVTYLHRAVDYLDSLHGTQRLLAINL

Organism: NCBI:txid741659